Protein AF-A0A7R8UNZ7-F1 (afdb_monomer)

Secondary structure (DSSP, 8-state):
---------------------EEEEEEEE--HHHHHHS-SSSEEETTEEEEEEEEEEEEEEEEE-SSEEEEEEEETTEEEEEEEEPPTT-GGGS----TTSEEEEEEEEEEETTEEEEEEEEEEE-SSHHHHHHHHHHHHHHHHHHHHHHHS-GGG--------------TT--HHHHHHHHHHHTTTTSTT-EEHHHHHHHTTTS-HHHHHHHHHHHHHTTSEEE-SSTTEEEE-

Sequence (236 aa):
MNDTFGDQFNTTASAGQAQPEQKSEGIVPVFVQQVMCAEEGNFQMWGMTFNMVTIVGIVRHMETSSTKITYTLEDHTGQIEAHYWLEEDNPSKSPDVMVNCYARIYGSLRQHSGKKTVMIFRMFSLSGANELTTHLLEVYTARYKAERLSQKRPSDFMPMHQEHTDNSNTAGLTPHQSAVLQAIRNYMDTESGISMTQLHKSLSYIPGNELREIIEFLVTEGIIYTSIDAEHFLST

Foldseek 3Di:
DDDDDDDDPDDPPPPPPPDPQPEDEDEAQAEPVQQLPADPDFGDALSYGYQKYKYKFAFADWDDDPFWIWTWGDDPNGIAIEIETDDPVCNPPDEPDDHRFIKMFMFGWDDDPNHIYTYTPDMHTDPDPVVVVVSVVRNVVRNVVSVVVSPPDPPVDDDDDDDDDDDDDPVPDDPVLVVLLVQQAVQQVPQQTDFLVRSCVVPVVQDSVNSVVSVVVCVVVQQWDHHPDPGHIHGD

Radius of gyration: 25.76 Å; Cα contacts (8 Å, |Δi|>4): 339; chains: 1; bounding box: 82×34×80 Å

Nearest PDB structures (foldseek):
  2pqa-assembly1_A  TM=8.786E-01  e=1.864E-12  Homo sapiens
  8c5y-assembly1_B  TM=5.772E-01  e=4.716E-09  Pyrococcus abyssi
  9f2a-assembly1_A  TM=8.064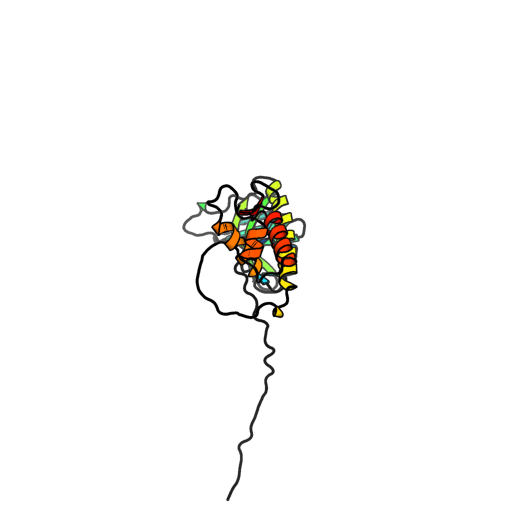E-01  e=3.860E-06  Pyrococcus abyssi GE5
  9f29-assembly1_A  TM=7.540E-01  e=6.374E-06  Pyrococcus abyssi GE5
  5ihe-assembly2_B  TM=8.090E-01  e=2.532E-05  Pyrococcus abyssi GE5

InterPro domains:
  IPR004365 OB-fold nucleic acid binding domain, AA-tRNA synthetase-type [PF01336] (53-122)
  IPR012340 Nucleic acid-binding, OB-fold [G3DSA:2.40.50.140] (25-149)
  IPR012340 Nucleic acid-binding, OB-fold [SSF50249] (28-146)
  IPR014646 Replication factor A protein 2 [PIRSF036949] (3-236)
  IPR014892 Replication protein A, C-terminal [PF08784] (161-230)
  IPR036388 Winged helix-like DNA-binding domain superfamily [G3DSA:1.10.10.10] (167-236)
  IPR036390 Winged helix DNA-binding domain superfamily [SSF46785] (171-236)
  IPR040260 Replication factor A protein-like [PTHR13989] (23-233)

Mean predicted aligned error: 16.65 Å

pLDDT: mean 82.11, std 20.5, range [30.31, 98.62]

Organism: Hermetia illucens (NCBI:txid343691)

Solvent-accessible surface area (backbone atoms only — not comparable to full-atom values): 14067 Å² total; per-residue (Å²): 134,86,84,94,88,83,84,82,86,81,77,84,72,80,73,75,77,71,73,80,73,47,74,42,88,47,72,43,51,47,55,50,42,58,62,75,68,45,71,91,61,60,52,68,52,65,72,33,38,25,68,27,37,33,40,68,25,33,25,74,41,78,48,79,58,94,55,32,36,41,34,33,36,33,44,103,67,34,72,43,44,32,40,33,75,54,56,92,91,46,79,87,70,63,64,84,65,55,73,78,34,49,32,42,36,33,24,30,64,44,73,58,96,88,46,65,34,33,44,43,79,46,61,42,52,61,93,52,71,65,61,57,56,49,48,55,53,45,25,54,49,51,51,54,52,36,48,59,57,57,69,58,63,77,84,80,67,74,89,73,83,89,79,83,86,83,95,68,98,59,89,82,59,52,74,67,48,45,51,52,51,52,61,26,50,77,25,58,93,43,96,52,34,40,38,57,70,56,49,51,64,77,40,66,88,52,57,71,69,59,50,50,54,43,50,54,48,35,41,73,73,57,52,27,44,68,60,83,46,97,54,16,32,30,58,105

Structure (mmCIF, N/CA/C/O backbone):
data_AF-A0A7R8UNZ7-F1
#
_entry.id   AF-A0A7R8UNZ7-F1
#
loop_
_atom_site.group_PDB
_atom_site.id
_atom_site.type_symbol
_atom_site.label_atom_id
_atom_site.label_alt_id
_atom_site.label_comp_id
_atom_site.label_asym_id
_atom_site.label_entity_id
_atom_site.label_seq_id
_atom_site.pdbx_PDB_ins_code
_atom_site.Cartn_x
_atom_site.Cartn_y
_atom_site.Cartn_z
_atom_site.occupancy
_atom_site.B_iso_or_equiv
_atom_site.auth_seq_id
_atom_site.auth_comp_id
_atom_site.auth_asym_id
_atom_site.auth_atom_id
_atom_site.pdbx_PDB_model_num
ATOM 1 N N . MET A 1 1 ? 63.110 11.800 40.021 1.00 36.03 1 MET A N 1
ATOM 2 C CA . MET A 1 1 ? 62.345 10.770 40.754 1.00 36.03 1 MET A CA 1
ATOM 3 C C . MET A 1 1 ? 60.881 11.118 40.499 1.00 36.03 1 MET A C 1
ATOM 5 O O . MET A 1 1 ? 60.435 12.096 41.075 1.00 36.03 1 MET A O 1
ATOM 9 N N . ASN A 1 2 ? 60.244 10.672 39.403 1.00 31.56 2 ASN A N 1
ATOM 10 C CA . ASN A 1 2 ? 59.752 9.302 39.109 1.00 31.56 2 ASN A CA 1
ATOM 11 C C . ASN A 1 2 ? 58.901 8.789 40.290 1.00 31.56 2 ASN A C 1
ATOM 13 O O . ASN A 1 2 ? 59.402 8.821 41.408 1.00 31.56 2 ASN A O 1
ATOM 17 N N . ASP A 1 3 ? 57.616 8.434 40.174 1.00 36.12 3 ASP A N 1
ATOM 18 C CA . ASP A 1 3 ? 56.922 7.600 39.173 1.00 36.12 3 ASP A CA 1
ATOM 19 C C . ASP A 1 3 ? 55.388 7.864 39.227 1.00 36.12 3 ASP A C 1
ATOM 21 O O . ASP A 1 3 ? 54.855 8.144 40.296 1.00 36.12 3 ASP A O 1
ATOM 25 N N . THR A 1 4 ? 54.681 8.024 38.098 1.00 37.59 4 THR A N 1
ATOM 26 C CA . THR A 1 4 ? 53.960 6.981 37.321 1.00 37.59 4 THR A CA 1
ATOM 27 C C . THR A 1 4 ? 52.620 6.554 37.935 1.00 37.59 4 THR A C 1
ATOM 29 O O . THR A 1 4 ? 52.612 5.745 38.846 1.00 37.59 4 THR A O 1
ATOM 32 N N . PHE A 1 5 ? 51.499 7.043 37.380 1.00 33.25 5 PHE A N 1
ATOM 33 C CA . PHE A 1 5 ? 50.225 6.309 37.240 1.00 33.25 5 PHE A CA 1
ATOM 34 C C . PHE A 1 5 ? 49.328 7.038 36.224 1.00 33.25 5 PHE A C 1
ATOM 36 O O . PHE A 1 5 ? 48.610 7.980 36.548 1.00 33.25 5 PHE A O 1
ATOM 43 N N . GLY A 1 6 ? 49.410 6.611 34.967 1.00 34.00 6 GLY A N 1
ATOM 44 C CA . GLY A 1 6 ? 48.477 6.967 33.904 1.00 34.00 6 GLY A CA 1
ATOM 45 C C . GLY A 1 6 ? 48.169 5.693 33.139 1.00 34.00 6 GLY A C 1
ATOM 46 O O . GLY A 1 6 ? 48.909 5.345 32.224 1.00 34.00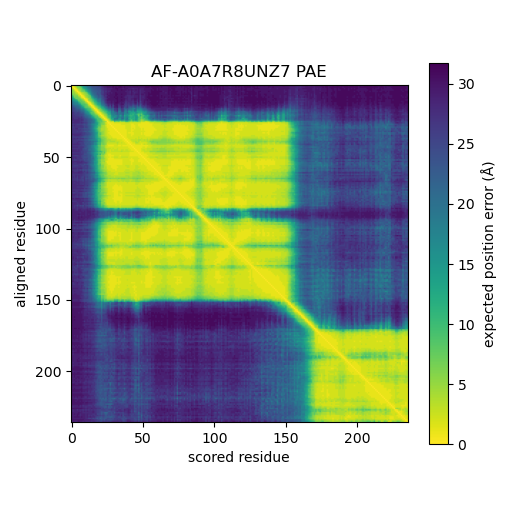 6 GLY A O 1
ATOM 47 N N . ASP A 1 7 ? 47.144 4.968 33.580 1.00 32.84 7 ASP A N 1
ATOM 48 C CA . ASP A 1 7 ? 46.704 3.743 32.920 1.00 32.84 7 ASP A CA 1
ATOM 49 C C . ASP A 1 7 ? 45.662 4.083 31.849 1.00 32.84 7 ASP A C 1
ATOM 51 O O . ASP A 1 7 ? 44.651 4.744 32.105 1.00 32.84 7 ASP A O 1
ATOM 55 N N . GLN A 1 8 ? 45.975 3.683 30.621 1.00 34.59 8 GLN A N 1
ATOM 56 C CA . GLN A 1 8 ? 45.166 3.847 29.422 1.00 34.59 8 GLN A CA 1
ATOM 57 C C . GLN A 1 8 ? 44.078 2.774 29.394 1.00 34.59 8 GLN A C 1
ATOM 59 O O . GLN A 1 8 ? 44.349 1.627 29.049 1.00 34.59 8 GLN A O 1
ATOM 64 N N . PHE A 1 9 ? 42.822 3.152 29.630 1.00 30.31 9 PHE A N 1
ATOM 65 C CA . PHE A 1 9 ? 41.690 2.324 29.211 1.00 30.31 9 PHE A CA 1
ATOM 66 C C . PHE A 1 9 ? 41.278 2.681 27.782 1.00 30.31 9 PHE A C 1
ATOM 68 O O . PHE A 1 9 ? 40.393 3.498 27.533 1.00 30.31 9 PHE A O 1
ATOM 75 N N . ASN A 1 10 ? 41.955 2.040 26.830 1.00 30.66 10 ASN A N 1
ATOM 76 C CA . ASN A 1 10 ? 41.527 1.944 25.442 1.00 30.66 10 ASN A CA 1
ATOM 77 C C . ASN A 1 10 ? 40.427 0.874 25.347 1.00 30.66 10 ASN A C 1
ATOM 79 O O . ASN A 1 10 ? 40.718 -0.319 25.282 1.00 30.66 10 ASN A O 1
ATOM 83 N N . THR A 1 11 ? 39.159 1.286 25.368 1.00 32.97 11 THR A N 1
ATOM 84 C CA . THR A 1 11 ? 38.049 0.413 24.970 1.00 32.97 11 THR A CA 1
ATOM 85 C C . THR A 1 11 ? 37.752 0.662 23.500 1.00 32.97 11 THR A C 1
ATOM 87 O O . THR A 1 11 ? 37.024 1.575 23.119 1.00 32.97 11 THR A O 1
ATOM 90 N N . THR A 1 12 ? 38.334 -0.179 22.650 1.00 34.00 12 THR A N 1
ATOM 91 C CA . THR A 1 12 ? 37.893 -0.379 21.273 1.00 34.00 12 THR A CA 1
ATOM 92 C C . THR A 1 12 ? 36.511 -1.029 21.296 1.00 34.00 12 THR A C 1
ATOM 94 O O . THR A 1 12 ? 36.352 -2.240 21.161 1.00 34.00 12 THR A O 1
ATOM 97 N N . ALA A 1 13 ? 35.477 -0.208 21.481 1.00 35.44 13 ALA A N 1
ATOM 98 C CA . ALA A 1 13 ? 34.132 -0.586 21.098 1.00 35.44 13 ALA A CA 1
ATOM 99 C C . ALA A 1 13 ? 34.119 -0.705 19.571 1.00 35.44 13 ALA A C 1
ATOM 101 O O . ALA A 1 13 ? 34.212 0.283 18.844 1.00 35.44 13 ALA A O 1
ATOM 102 N N . SER A 1 14 ? 34.060 -1.948 19.102 1.00 35.09 14 SER A N 1
ATOM 103 C CA . SER A 1 14 ? 33.693 -2.314 17.741 1.00 35.09 14 SER A CA 1
ATOM 104 C C . SER A 1 14 ? 32.338 -1.678 17.417 1.00 35.09 14 SER A C 1
ATOM 106 O O . SER A 1 14 ? 31.284 -2.267 17.660 1.00 35.09 14 SER A O 1
ATOM 108 N N . ALA A 1 15 ? 32.366 -0.464 16.870 1.00 36.56 15 ALA A N 1
ATOM 109 C CA . ALA A 1 15 ? 31.261 0.077 16.107 1.00 36.56 15 ALA A CA 1
ATOM 110 C C . ALA A 1 15 ? 31.132 -0.804 14.861 1.00 36.56 15 ALA A C 1
ATOM 112 O O . ALA A 1 15 ? 31.817 -0.597 13.860 1.00 36.56 15 ALA A O 1
ATOM 113 N N . GLY A 1 16 ? 30.283 -1.830 14.951 1.00 35.19 16 GLY A N 1
ATOM 114 C CA . GLY A 1 16 ? 29.719 -2.438 13.760 1.00 35.19 16 GLY A CA 1
ATOM 115 C C . GLY A 1 16 ? 29.075 -1.302 12.983 1.00 35.19 16 GLY A C 1
ATOM 116 O O . GLY A 1 16 ? 28.123 -0.693 13.466 1.00 35.19 16 GLY A O 1
ATOM 117 N N . GLN A 1 17 ? 29.667 -0.944 11.844 1.00 37.03 17 GLN A N 1
ATOM 118 C CA . GLN A 1 17 ? 29.077 0.009 10.920 1.00 37.03 17 GLN A CA 1
ATOM 119 C C . GLN A 1 17 ? 27.722 -0.566 10.514 1.00 37.03 17 GLN A C 1
ATOM 121 O O . GLN A 1 17 ? 27.651 -1.472 9.683 1.00 37.03 17 GLN A O 1
ATOM 126 N N . ALA A 1 18 ? 26.653 -0.076 11.143 1.00 47.66 18 ALA A N 1
ATOM 127 C CA . ALA A 1 18 ? 25.316 -0.246 10.616 1.00 47.66 18 ALA A CA 1
ATOM 128 C C . ALA A 1 18 ? 25.363 0.303 9.190 1.00 47.66 18 ALA A C 1
ATOM 130 O O . ALA A 1 18 ? 25.756 1.455 8.979 1.00 47.66 18 ALA A O 1
ATOM 131 N N . GLN A 1 19 ? 25.061 -0.555 8.214 1.00 47.78 19 GLN A N 1
ATOM 132 C CA . GLN A 1 19 ? 24.905 -0.109 6.838 1.00 47.78 19 GLN A CA 1
ATOM 133 C C . GLN A 1 19 ? 23.924 1.069 6.844 1.00 47.78 19 GLN A C 1
ATOM 135 O O . GLN A 1 19 ? 22.913 0.992 7.546 1.00 47.78 19 GLN A O 1
ATOM 140 N N . PRO A 1 20 ? 24.218 2.168 6.130 1.00 47.50 20 PRO A N 1
ATOM 141 C CA . PRO A 1 20 ? 23.289 3.281 6.057 1.00 47.50 20 PRO A CA 1
ATOM 142 C C . PRO A 1 20 ? 21.969 2.754 5.490 1.00 47.50 20 PRO A C 1
ATOM 144 O O . PRO A 1 20 ? 21.920 2.341 4.333 1.00 47.50 20 PRO A O 1
ATOM 147 N N . GLU A 1 21 ? 20.922 2.728 6.322 1.00 52.19 21 GLU A N 1
ATOM 148 C CA . GLU A 1 21 ? 19.572 2.403 5.872 1.00 52.19 21 GLU A CA 1
ATOM 149 C C . GLU A 1 21 ? 19.233 3.343 4.721 1.00 52.19 21 GLU A C 1
ATOM 151 O O . GLU A 1 21 ? 19.209 4.573 4.871 1.00 52.19 21 GLU A O 1
ATOM 156 N N . GLN A 1 22 ? 19.006 2.762 3.547 1.00 55.78 22 GLN A N 1
ATOM 157 C CA . GLN A 1 22 ? 18.651 3.523 2.370 1.00 55.78 22 GLN A CA 1
ATOM 158 C C . GLN A 1 22 ? 17.199 3.974 2.558 1.00 55.78 22 GLN A C 1
ATOM 160 O O . GLN A 1 22 ? 16.250 3.225 2.322 1.00 55.78 22 GLN A O 1
ATOM 165 N N . LYS A 1 23 ? 17.021 5.196 3.074 1.00 47.91 23 LYS A N 1
ATOM 166 C CA . LYS A 1 23 ? 15.703 5.813 3.244 1.00 47.91 23 LYS A CA 1
ATOM 167 C C . LYS A 1 23 ? 15.059 5.973 1.871 1.00 47.91 23 LYS A C 1
ATOM 169 O O . LYS A 1 23 ? 15.389 6.897 1.134 1.00 47.91 23 LYS A O 1
ATOM 174 N N . SER A 1 24 ? 14.133 5.085 1.532 1.00 56.19 24 SER A N 1
ATOM 175 C CA . SER A 1 24 ? 13.227 5.309 0.415 1.00 56.19 24 SER A CA 1
ATOM 176 C C . SER A 1 24 ? 12.085 6.200 0.893 1.00 56.19 24 SER A C 1
ATOM 178 O O . SER A 1 24 ? 11.179 5.764 1.601 1.00 56.19 24 SER A O 1
ATOM 180 N N . GLU A 1 25 ? 12.115 7.474 0.515 1.00 59.81 25 GLU A N 1
ATOM 181 C CA . GLU A 1 25 ? 10.922 8.311 0.613 1.00 59.81 25 GLU A CA 1
ATOM 182 C C . GLU A 1 25 ? 9.874 7.762 -0.362 1.00 59.81 25 GLU A C 1
ATOM 184 O O . GLU A 1 25 ? 10.058 7.804 -1.577 1.00 59.81 25 GLU A O 1
ATOM 189 N N . GLY A 1 26 ? 8.792 7.174 0.153 1.00 83.31 26 GLY A N 1
ATOM 190 C CA . GLY A 1 26 ? 7.763 6.615 -0.715 1.00 83.31 26 GLY A CA 1
ATOM 191 C C . GLY A 1 26 ? 6.629 5.889 -0.005 1.00 83.31 26 GLY A C 1
ATOM 192 O O . GLY A 1 26 ? 6.674 5.610 1.196 1.00 83.31 26 GLY A O 1
ATOM 193 N N . ILE A 1 27 ? 5.603 5.592 -0.802 1.00 94.50 27 ILE A N 1
ATOM 194 C CA . ILE A 1 27 ? 4.467 4.736 -0.463 1.00 94.50 27 ILE A CA 1
ATOM 195 C C . ILE A 1 27 ? 4.695 3.399 -1.164 1.00 94.50 27 ILE A C 1
ATOM 197 O O . ILE A 1 27 ? 4.934 3.383 -2.371 1.00 94.50 27 ILE A O 1
ATOM 201 N N . VAL A 1 28 ? 4.581 2.288 -0.440 1.00 96.88 28 VAL A N 1
ATOM 202 C CA . VAL A 1 28 ? 4.705 0.947 -1.026 1.00 96.88 28 VAL A CA 1
ATOM 203 C C . VAL A 1 28 ? 3.373 0.189 -0.988 1.00 96.88 28 VAL A C 1
ATOM 205 O O . VAL A 1 28 ? 2.721 0.154 0.058 1.00 96.88 28 VAL A O 1
ATOM 208 N N . PRO A 1 29 ? 2.926 -0.410 -2.107 1.00 98.31 29 PRO A N 1
ATOM 209 C CA . PRO A 1 29 ? 1.774 -1.303 -2.103 1.00 98.31 29 PRO A CA 1
ATOM 210 C C . PRO A 1 29 ? 2.131 -2.613 -1.403 1.00 98.31 29 PRO A C 1
ATOM 212 O O . PRO A 1 29 ? 3.124 -3.256 -1.744 1.00 98.31 29 PRO A O 1
ATOM 215 N N . VAL A 1 30 ? 1.313 -3.017 -0.431 1.00 98.44 30 VAL A N 1
ATOM 216 C CA . VAL A 1 30 ? 1.519 -4.251 0.342 1.00 98.44 30 VAL A CA 1
ATOM 217 C C . VAL A 1 30 ? 0.210 -5.005 0.570 1.00 98.44 30 VAL A C 1
ATOM 219 O O . VAL A 1 30 ? -0.885 -4.438 0.495 1.00 98.44 30 VAL A O 1
ATOM 222 N N . PHE A 1 31 ? 0.340 -6.294 0.871 1.00 98.62 31 PHE A N 1
ATOM 223 C CA . PHE A 1 31 ? -0.714 -7.110 1.462 1.00 98.62 31 PHE A CA 1
ATOM 224 C C . PHE A 1 31 ? -0.722 -6.997 2.982 1.00 98.62 31 PHE A C 1
ATOM 226 O O . PHE A 1 31 ? 0.307 -6.731 3.616 1.00 98.62 31 PHE A O 1
ATOM 233 N N . VAL A 1 32 ? -1.881 -7.266 3.577 1.00 98.50 32 VAL A N 1
ATOM 234 C CA . VAL A 1 32 ? -2.070 -7.218 5.028 1.00 98.50 32 VAL A CA 1
ATOM 235 C C . VAL A 1 32 ? -1.079 -8.133 5.741 1.00 98.50 32 VAL A C 1
ATOM 237 O O . VAL A 1 32 ? -0.414 -7.701 6.683 1.00 98.50 32 VAL A O 1
ATOM 240 N N . GLN A 1 33 ? -0.894 -9.364 5.265 1.00 97.88 33 GLN A N 1
ATOM 241 C CA . GLN A 1 33 ? 0.020 -10.307 5.906 1.00 97.88 33 GLN A CA 1
ATOM 242 C C . GLN A 1 33 ? 1.474 -9.812 5.917 1.00 97.88 33 GLN A C 1
ATOM 244 O O . GLN A 1 33 ? 2.197 -10.071 6.876 1.00 97.88 33 GLN A O 1
ATOM 249 N N . GLN A 1 34 ? 1.908 -9.062 4.897 1.00 97.31 34 GLN A N 1
ATOM 250 C CA . GLN A 1 34 ? 3.261 -8.495 4.869 1.00 97.31 34 GLN A CA 1
ATOM 251 C C . GLN A 1 34 ? 3.450 -7.478 5.997 1.00 97.31 34 GLN A C 1
ATOM 253 O O . GLN A 1 34 ? 4.467 -7.501 6.683 1.00 97.31 34 GLN A O 1
ATOM 258 N N . VAL A 1 35 ? 2.444 -6.638 6.249 1.00 97.00 35 VAL A N 1
ATOM 259 C CA . VAL A 1 35 ? 2.439 -5.718 7.395 1.00 97.00 35 VAL A CA 1
ATOM 260 C C . VAL A 1 35 ? 2.442 -6.493 8.712 1.00 97.00 35 VAL A C 1
ATOM 262 O O . VAL A 1 35 ? 3.231 -6.204 9.615 1.00 97.00 35 VAL A O 1
ATOM 265 N N . MET A 1 36 ? 1.606 -7.526 8.817 1.00 96.12 36 MET A N 1
ATOM 266 C CA . MET A 1 36 ? 1.511 -8.349 10.024 1.00 96.12 36 MET A CA 1
ATOM 267 C C . MET A 1 36 ? 2.811 -9.095 10.345 1.00 96.12 36 MET A C 1
ATOM 269 O O . MET A 1 36 ? 3.093 -9.315 11.522 1.00 96.12 36 MET A O 1
ATOM 273 N N . CYS A 1 37 ? 3.648 -9.389 9.348 1.00 94.62 37 CYS A N 1
ATOM 274 C CA . CYS A 1 37 ? 4.972 -9.994 9.523 1.00 94.62 37 CYS A CA 1
ATOM 275 C C . CYS A 1 37 ? 6.132 -8.988 9.650 1.00 94.62 37 CYS A C 1
ATOM 277 O O . CYS A 1 37 ? 7.232 -9.411 9.986 1.00 94.62 37 CYS A O 1
ATOM 279 N N . ALA A 1 38 ? 5.919 -7.693 9.393 1.00 93.38 38 ALA A N 1
ATOM 280 C CA . ALA A 1 38 ? 6.986 -6.684 9.433 1.00 93.38 38 ALA A CA 1
ATOM 281 C C . ALA A 1 38 ? 7.608 -6.510 10.835 1.00 93.38 38 ALA A C 1
ATOM 283 O O . ALA A 1 38 ? 6.997 -6.850 11.845 1.00 93.38 38 ALA A O 1
ATOM 284 N N . GLU A 1 39 ? 8.806 -5.954 10.935 1.00 90.75 39 GLU A N 1
ATOM 285 C CA . GLU A 1 39 ? 9.376 -5.599 12.241 1.00 90.75 39 GLU A CA 1
ATOM 286 C C . GLU A 1 39 ? 8.729 -4.325 12.818 1.00 90.75 39 GLU A C 1
ATOM 288 O O . GLU A 1 39 ? 7.875 -3.694 12.186 1.00 90.75 39 GLU A O 1
ATOM 293 N N . GLU A 1 40 ? 9.086 -3.970 14.055 1.00 89.38 40 GLU A N 1
ATOM 294 C CA . GLU A 1 40 ? 8.622 -2.725 14.668 1.00 89.38 40 GLU A CA 1
ATOM 295 C C . GLU A 1 40 ? 9.159 -1.498 13.922 1.00 89.38 40 GLU A C 1
ATOM 297 O O . GLU A 1 40 ? 10.344 -1.405 13.615 1.00 89.38 40 GLU A O 1
ATOM 302 N N . GLY A 1 41 ? 8.282 -0.517 13.688 1.00 88.56 41 GLY A N 1
ATOM 303 C CA . GLY A 1 41 ? 8.636 0.753 13.058 1.00 88.56 41 GLY A CA 1
ATOM 304 C C . GLY A 1 41 ? 8.079 0.899 11.644 1.00 88.56 41 GLY A C 1
ATOM 305 O O . GLY A 1 41 ? 6.927 0.552 11.371 1.00 88.56 41 GLY A O 1
ATOM 306 N N . ASN A 1 42 ? 8.881 1.500 10.767 1.00 90.94 42 ASN A N 1
ATOM 307 C CA . ASN A 1 42 ? 8.526 1.695 9.365 1.00 90.94 42 ASN A CA 1
ATOM 308 C C . ASN A 1 42 ? 8.562 0.364 8.607 1.00 90.94 42 ASN A C 1
ATOM 310 O O . ASN A 1 42 ? 9.319 -0.539 8.956 1.00 90.94 42 ASN A O 1
ATOM 314 N N . PHE A 1 43 ? 7.771 0.251 7.539 1.00 94.81 43 PHE A N 1
ATOM 315 C CA . PHE A 1 43 ? 7.774 -0.966 6.737 1.00 94.81 43 PHE A CA 1
ATOM 316 C C . PHE A 1 43 ? 9.111 -1.100 6.007 1.00 94.81 43 PHE A C 1
ATOM 318 O O . PHE A 1 43 ? 9.517 -0.180 5.299 1.00 94.81 43 PHE A O 1
ATOM 325 N N . GLN A 1 44 ? 9.777 -2.242 6.158 1.00 93.38 44 GLN A N 1
ATOM 326 C CA . GLN A 1 44 ? 11.034 -2.527 5.477 1.00 93.38 44 GLN A CA 1
ATOM 327 C C . GLN A 1 44 ? 10.883 -3.694 4.514 1.00 93.38 44 GLN A C 1
ATOM 329 O O . GLN A 1 44 ? 10.194 -4.676 4.791 1.00 93.38 44 GLN A O 1
ATOM 334 N N . MET A 1 45 ? 11.543 -3.583 3.366 1.00 92.44 45 MET A N 1
ATOM 335 C CA . MET A 1 45 ? 11.477 -4.585 2.315 1.00 92.44 45 MET A CA 1
ATOM 336 C C . MET A 1 45 ? 12.754 -4.526 1.463 1.00 92.44 45 MET A C 1
ATOM 338 O O . MET A 1 45 ? 13.050 -3.499 0.862 1.00 92.44 45 MET A O 1
ATOM 342 N N . TRP A 1 46 ? 13.528 -5.622 1.435 1.00 90.31 46 TRP A N 1
ATOM 343 C CA . TRP A 1 46 ? 14.832 -5.720 0.745 1.00 90.31 46 TRP A CA 1
ATOM 344 C C . TRP A 1 46 ? 15.816 -4.571 1.074 1.00 90.31 46 TRP A C 1
ATOM 346 O O . TRP A 1 46 ? 16.474 -4.029 0.192 1.00 90.31 46 TRP A O 1
ATOM 356 N N . GLY A 1 47 ? 15.915 -4.187 2.354 1.00 87.31 47 GLY A N 1
ATOM 357 C CA . GLY A 1 47 ? 16.815 -3.118 2.824 1.00 87.31 47 GLY A CA 1
ATOM 358 C C . GLY A 1 47 ? 16.331 -1.690 2.539 1.00 87.31 47 GLY A C 1
ATOM 359 O O . GLY A 1 47 ? 17.021 -0.731 2.875 1.00 87.31 47 GLY A O 1
ATOM 360 N N . MET A 1 48 ? 15.146 -1.543 1.940 1.00 89.25 48 MET A N 1
ATOM 361 C CA . MET A 1 48 ? 14.488 -0.261 1.705 1.00 89.25 48 MET A CA 1
ATOM 362 C C . MET A 1 48 ? 13.452 0.001 2.799 1.00 89.25 48 MET A C 1
ATOM 364 O O . MET A 1 48 ? 12.642 -0.877 3.110 1.00 89.25 48 MET A O 1
ATOM 368 N N . THR A 1 49 ? 13.451 1.215 3.348 1.00 91.56 49 THR A N 1
ATOM 369 C CA . THR A 1 49 ? 12.529 1.632 4.415 1.00 91.56 49 THR A CA 1
ATOM 370 C C . THR A 1 49 ? 11.460 2.571 3.871 1.00 91.56 49 THR A C 1
ATOM 372 O O . THR A 1 49 ? 11.792 3.627 3.340 1.00 91.56 49 THR A O 1
ATOM 375 N N . PHE A 1 50 ? 10.184 2.232 4.056 1.00 93.06 50 PHE A N 1
ATOM 376 C CA . PHE A 1 50 ? 9.029 2.984 3.563 1.00 93.06 50 PHE A CA 1
ATOM 377 C C . PHE A 1 50 ? 8.230 3.606 4.712 1.00 93.06 50 PHE A C 1
ATOM 379 O O . PHE A 1 50 ? 7.817 2.929 5.656 1.00 93.06 50 PHE A O 1
ATOM 386 N N . ASN A 1 51 ? 7.963 4.909 4.606 1.00 91.75 51 ASN A N 1
ATOM 387 C CA . ASN A 1 51 ? 7.211 5.660 5.621 1.00 91.75 51 ASN A CA 1
ATOM 388 C C . ASN A 1 51 ? 5.698 5.405 5.554 1.00 91.75 51 ASN A C 1
ATOM 390 O O . ASN A 1 51 ? 4.984 5.584 6.544 1.00 91.75 51 ASN A O 1
ATOM 394 N N . MET A 1 52 ? 5.201 5.032 4.376 1.00 95.31 52 MET A N 1
ATOM 395 C CA . MET A 1 52 ? 3.787 4.797 4.126 1.00 95.31 52 MET A CA 1
ATOM 396 C C . MET A 1 52 ? 3.585 3.525 3.314 1.00 95.31 52 MET A C 1
ATOM 398 O O . MET A 1 52 ? 4.410 3.140 2.487 1.00 95.31 52 MET A O 1
ATOM 402 N N . VAL A 1 53 ? 2.431 2.911 3.523 1.00 97.69 53 VAL A N 1
ATOM 403 C CA . VAL A 1 53 ? 1.947 1.772 2.756 1.00 97.69 53 VAL A CA 1
ATOM 404 C C . VAL A 1 53 ? 0.615 2.119 2.104 1.00 97.69 53 VAL A C 1
ATOM 406 O O . VAL A 1 53 ? -0.138 2.953 2.618 1.00 97.69 53 VAL A O 1
ATOM 409 N N . THR A 1 54 ? 0.316 1.467 0.984 1.00 98.56 54 THR A N 1
ATOM 410 C CA . THR A 1 54 ? -1.043 1.398 0.440 1.00 98.56 54 THR A CA 1
ATOM 411 C C . THR A 1 54 ? -1.547 -0.036 0.498 1.00 98.56 54 THR A C 1
ATOM 413 O O . THR A 1 54 ? -0.808 -0.971 0.185 1.00 98.56 54 THR A O 1
ATOM 416 N N . ILE A 1 55 ? -2.793 -0.213 0.934 1.00 98.62 55 ILE A N 1
ATOM 417 C CA . ILE A 1 55 ? -3.456 -1.515 1.075 1.00 98.62 55 ILE A CA 1
ATOM 418 C C . ILE A 1 55 ? -4.839 -1.405 0.444 1.00 98.62 55 ILE A C 1
ATOM 420 O O . ILE A 1 55 ? -5.554 -0.433 0.689 1.00 98.62 55 ILE A O 1
ATOM 424 N N . VAL A 1 56 ? -5.228 -2.412 -0.336 1.00 98.62 56 VAL A N 1
ATOM 425 C CA . VAL A 1 56 ? -6.608 -2.596 -0.793 1.00 98.62 56 VAL A CA 1
ATOM 426 C C . VAL A 1 56 ? -7.206 -3.807 -0.091 1.00 98.62 56 VAL A C 1
ATOM 428 O O . VAL A 1 56 ? -6.652 -4.902 -0.164 1.00 98.62 56 VAL A O 1
ATOM 431 N N . GLY A 1 57 ? -8.348 -3.614 0.562 1.00 98.19 57 GLY A N 1
ATOM 432 C CA . GLY A 1 57 ? -9.061 -4.669 1.281 1.00 98.19 57 GLY A CA 1
ATOM 433 C C . GLY A 1 57 ? -10.542 -4.351 1.456 1.00 98.19 57 GLY A C 1
ATOM 434 O O . GLY A 1 57 ? -10.982 -3.227 1.216 1.00 98.19 57 GLY A O 1
ATOM 435 N N . ILE A 1 58 ? -11.318 -5.350 1.861 1.00 98.25 58 ILE A N 1
ATOM 436 C CA . ILE A 1 58 ? -12.726 -5.204 2.228 1.00 98.25 58 ILE A CA 1
ATOM 437 C C . ILE A 1 58 ? -12.799 -4.668 3.656 1.00 98.25 58 ILE A C 1
ATOM 439 O O . ILE A 1 58 ? -12.167 -5.209 4.565 1.00 98.25 58 ILE A O 1
ATOM 443 N N . VAL A 1 59 ? -13.610 -3.637 3.877 1.00 98.31 59 VAL A N 1
ATOM 444 C CA . VAL A 1 59 ? -13.938 -3.174 5.229 1.00 98.31 59 VAL A CA 1
ATOM 445 C C . VAL A 1 59 ? -14.913 -4.161 5.867 1.00 98.31 59 VAL A C 1
ATOM 447 O O . VAL A 1 59 ? -16.061 -4.251 5.449 1.00 98.31 59 VAL A O 1
ATOM 450 N N . ARG A 1 60 ? -14.488 -4.913 6.881 1.00 98.38 60 ARG A N 1
ATOM 451 C CA . ARG A 1 60 ? -15.334 -5.899 7.582 1.00 98.38 60 ARG A CA 1
ATOM 452 C C . ARG A 1 60 ?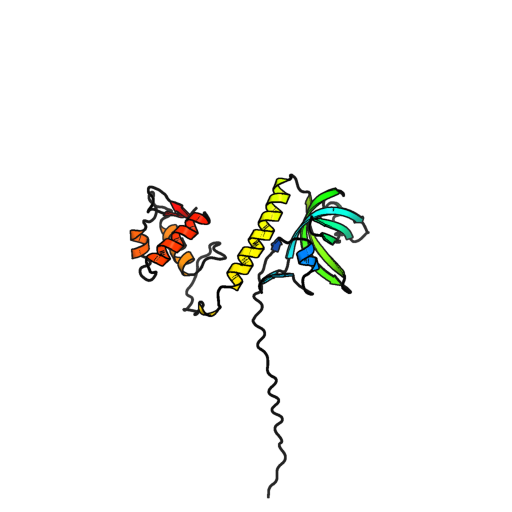 -16.062 -5.332 8.789 1.00 98.38 60 ARG A C 1
ATOM 454 O O . ARG A 1 60 ? -17.154 -5.786 9.110 1.00 98.38 60 ARG A O 1
ATOM 461 N N . HIS A 1 61 ? -15.467 -4.342 9.439 1.00 98.06 61 HIS A N 1
ATOM 462 C CA . HIS A 1 61 ? -16.035 -3.677 10.603 1.00 98.06 61 HIS A CA 1
ATOM 463 C C . HIS A 1 61 ? -15.639 -2.201 10.607 1.00 98.06 61 HIS A C 1
ATOM 465 O O . HIS A 1 61 ? -14.575 -1.838 10.098 1.00 98.06 61 HIS A O 1
ATOM 471 N N . MET A 1 62 ? -16.505 -1.367 11.177 1.00 96.31 62 MET A N 1
ATOM 472 C CA . MET A 1 62 ? -16.304 0.067 11.337 1.00 96.31 62 MET A CA 1
ATOM 473 C C . MET A 1 62 ? -16.899 0.500 12.675 1.00 96.31 62 MET A C 1
ATOM 475 O O . MET A 1 62 ? -18.064 0.225 12.954 1.00 96.31 62 MET A O 1
ATOM 479 N N . GLU A 1 63 ? -16.105 1.199 13.476 1.00 96.19 63 GLU A N 1
ATOM 480 C CA . GLU A 1 63 ? -16.520 1.781 14.747 1.00 96.19 63 GLU A CA 1
ATOM 481 C C . GLU A 1 63 ? -16.129 3.256 14.790 1.00 96.19 63 GLU A C 1
ATOM 483 O O . GLU A 1 63 ? -14.952 3.603 14.681 1.00 96.19 63 GLU A O 1
ATOM 488 N N . THR A 1 64 ? -17.117 4.132 14.955 1.00 93.25 64 THR A N 1
ATOM 489 C CA . THR A 1 64 ? -16.906 5.581 15.020 1.00 93.25 64 THR A CA 1
ATOM 490 C C . THR A 1 64 ? -16.963 6.052 16.467 1.00 93.25 64 THR A C 1
ATOM 492 O O . THR A 1 64 ? -17.945 5.831 17.170 1.00 93.25 64 THR A O 1
ATOM 495 N N . SER A 1 65 ? -15.906 6.729 16.900 1.00 92.62 65 SER A N 1
ATOM 496 C CA . SER A 1 65 ? -15.821 7.479 18.156 1.00 92.62 65 SER A CA 1
ATOM 497 C C . SER A 1 65 ? -15.858 8.987 17.879 1.00 92.62 65 SER A C 1
ATOM 499 O O . SER A 1 65 ? -15.919 9.411 16.728 1.00 92.62 65 SER A O 1
ATOM 501 N N . SER A 1 66 ? -15.777 9.819 18.922 1.00 89.00 66 SER A N 1
ATOM 502 C CA . SER A 1 66 ? -15.725 11.282 18.761 1.00 89.00 66 SER A CA 1
ATOM 503 C C . SER A 1 66 ? -14.479 11.768 18.016 1.00 89.00 66 SER A C 1
ATOM 505 O O . SER A 1 66 ? -14.561 12.722 17.254 1.00 89.00 66 SER A O 1
ATOM 507 N N . THR A 1 67 ? -13.334 11.113 18.222 1.00 90.94 67 THR A N 1
ATOM 508 C CA . THR A 1 67 ? -12.039 11.561 17.687 1.00 90.94 67 THR A CA 1
ATOM 509 C C . THR A 1 67 ? -11.527 10.718 16.526 1.00 90.94 67 THR A C 1
ATOM 511 O O . THR A 1 67 ? -10.639 11.159 15.806 1.00 90.94 67 THR A O 1
ATOM 514 N N . LYS A 1 68 ? -12.049 9.507 16.306 1.00 93.44 68 LYS A N 1
ATOM 515 C CA . LYS A 1 68 ? -11.549 8.607 15.259 1.00 93.44 68 LYS A CA 1
ATOM 516 C C . LYS A 1 68 ? -12.597 7.630 14.753 1.00 93.44 68 LYS A C 1
ATOM 518 O O . LYS A 1 68 ? -13.540 7.299 15.467 1.00 93.44 68 LYS A O 1
ATOM 523 N N . ILE A 1 69 ? -12.346 7.094 13.566 1.00 95.31 69 ILE A N 1
ATOM 524 C CA . ILE A 1 69 ? -12.999 5.901 13.035 1.00 95.31 69 ILE A CA 1
ATOM 525 C C . ILE A 1 69 ? -11.982 4.758 13.038 1.00 95.31 69 ILE A C 1
ATOM 527 O O . ILE A 1 69 ? -10.866 4.899 12.530 1.00 95.31 69 ILE A O 1
ATOM 531 N N . THR A 1 70 ? -12.360 3.622 13.611 1.00 97.19 70 THR A N 1
ATOM 532 C CA . THR A 1 70 ? -11.583 2.386 13.595 1.00 97.19 70 THR A CA 1
ATOM 533 C C . THR A 1 70 ? -12.202 1.420 12.593 1.00 97.19 70 THR A C 1
ATOM 535 O O . THR A 1 70 ? -13.353 1.014 12.723 1.00 97.19 70 THR A O 1
ATOM 538 N N . TYR A 1 71 ? -11.415 1.042 11.593 1.00 98.25 71 TYR A N 1
ATOM 539 C CA . TYR A 1 71 ? -11.778 0.079 10.566 1.00 98.25 71 TYR A CA 1
ATOM 540 C C . TYR A 1 71 ? -11.075 -1.250 10.809 1.00 98.25 71 TYR A C 1
ATOM 542 O O . TYR A 1 71 ? -9.914 -1.287 11.219 1.00 98.25 71 TYR A O 1
ATOM 550 N N . THR A 1 72 ? -11.741 -2.338 10.452 1.00 98.44 72 THR A N 1
ATOM 551 C CA . THR A 1 72 ? -11.109 -3.643 10.259 1.00 98.44 72 THR A CA 1
ATOM 552 C C . THR A 1 72 ? -11.065 -3.922 8.764 1.00 98.44 72 THR A C 1
ATOM 554 O O . THR A 1 72 ? -12.110 -4.150 8.152 1.00 98.44 72 THR A O 1
ATOM 557 N N . LEU A 1 73 ? -9.873 -3.867 8.170 1.00 98.38 73 LEU A N 1
ATOM 558 C CA . LEU A 1 73 ? -9.647 -4.192 6.762 1.00 98.38 73 LEU A CA 1
ATOM 559 C C . LEU A 1 73 ? -9.184 -5.636 6.620 1.00 98.38 73 LEU A C 1
ATOM 561 O O . LEU A 1 73 ? -8.339 -6.103 7.379 1.00 98.38 73 LEU A O 1
ATOM 565 N N . GLU A 1 74 ? -9.702 -6.314 5.606 1.00 98.62 74 GLU A N 1
ATOM 566 C CA . GLU A 1 74 ? -9.353 -7.688 5.270 1.00 98.62 74 GLU A CA 1
ATOM 567 C C . GLU A 1 74 ? -9.013 -7.798 3.785 1.00 98.62 74 GLU A C 1
ATOM 569 O O . GLU A 1 74 ? -9.784 -7.369 2.926 1.00 98.62 74 GLU A O 1
ATOM 574 N N . ASP A 1 75 ? -7.870 -8.397 3.475 1.00 98.06 75 ASP A N 1
ATOM 575 C CA . ASP A 1 75 ? -7.581 -8.899 2.137 1.00 98.06 75 ASP A CA 1
ATOM 576 C C . ASP A 1 75 ? -7.506 -10.435 2.164 1.00 98.06 75 ASP A C 1
ATOM 578 O O . ASP A 1 75 ? -7.756 -11.086 3.175 1.00 98.06 75 ASP A O 1
ATOM 582 N N . HIS A 1 76 ? -7.168 -11.040 1.031 1.00 97.19 76 HIS A N 1
ATOM 583 C CA . HIS A 1 76 ? -7.036 -12.493 0.906 1.00 97.19 76 HIS A CA 1
ATOM 584 C C . HIS A 1 76 ? -5.860 -13.097 1.703 1.00 97.19 76 HIS A C 1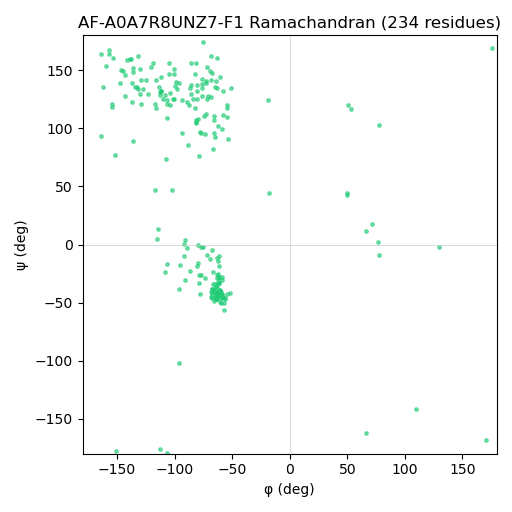
ATOM 586 O O . HIS A 1 76 ? -5.697 -14.315 1.709 1.00 97.19 76 HIS A O 1
ATOM 592 N N . THR A 1 77 ? -5.028 -12.271 2.341 1.00 98.38 77 THR A N 1
ATOM 593 C CA . THR A 1 77 ? -3.841 -12.685 3.099 1.00 98.38 77 THR A CA 1
ATOM 594 C C . THR A 1 77 ? -4.016 -12.532 4.606 1.00 98.38 77 THR A C 1
ATOM 596 O O . THR A 1 77 ? -3.342 -13.229 5.358 1.00 98.38 77 THR A O 1
ATOM 599 N N . GLY A 1 78 ? -4.916 -11.659 5.065 1.00 97.75 78 GLY A N 1
ATOM 600 C CA . GLY A 1 78 ? -5.170 -11.468 6.487 1.00 97.75 78 GLY A CA 1
ATOM 601 C C . GLY A 1 78 ? -6.059 -10.269 6.796 1.00 97.75 78 GLY A C 1
ATOM 602 O O . GLY A 1 78 ? -6.662 -9.657 5.915 1.00 97.75 78 GLY A O 1
ATOM 603 N N . GLN A 1 79 ? -6.115 -9.925 8.082 1.00 98.25 79 GLN A N 1
ATOM 604 C CA . GLN A 1 79 ? -6.942 -8.844 8.607 1.00 98.25 79 GLN A CA 1
ATOM 605 C C . GLN A 1 79 ? -6.115 -7.897 9.487 1.00 98.25 79 GLN A C 1
ATOM 607 O O . GLN A 1 79 ? -5.240 -8.339 10.232 1.00 98.25 79 GLN A O 1
ATOM 612 N N . ILE A 1 80 ? -6.387 -6.594 9.398 1.00 98.31 80 ILE A N 1
ATOM 613 C CA . ILE A 1 80 ? -5.688 -5.549 10.150 1.00 98.31 80 ILE A CA 1
ATOM 614 C C . ILE A 1 80 ? -6.635 -4.432 10.580 1.00 98.31 80 ILE A C 1
ATOM 616 O O . ILE A 1 80 ? -7.574 -4.064 9.874 1.00 98.31 80 ILE A O 1
ATOM 620 N N . GLU A 1 81 ? -6.368 -3.873 11.756 1.00 98.25 81 GLU A N 1
ATOM 621 C CA . GLU A 1 81 ? -7.076 -2.701 12.255 1.00 98.25 81 GLU A CA 1
ATOM 622 C C . GLU A 1 81 ? -6.409 -1.416 11.749 1.00 98.25 81 GLU A C 1
ATOM 624 O O . GLU A 1 81 ? -5.186 -1.267 11.802 1.00 98.25 81 GLU A O 1
ATOM 629 N N . ALA A 1 82 ? -7.210 -0.469 11.271 1.00 98.12 82 ALA A N 1
ATOM 630 C CA . ALA A 1 82 ? -6.741 0.793 10.724 1.00 98.12 82 ALA A CA 1
ATOM 631 C C . ALA A 1 82 ? -7.530 1.967 11.319 1.00 98.12 82 ALA A C 1
ATOM 633 O O . ALA A 1 82 ? -8.750 1.898 11.458 1.00 98.12 82 ALA A O 1
ATOM 634 N N . HIS A 1 83 ? -6.845 3.028 11.744 1.00 97.19 83 HIS A N 1
ATOM 635 C CA . HIS A 1 83 ? -7.448 4.163 12.455 1.00 97.19 83 HIS A CA 1
ATOM 636 C C . HIS A 1 83 ? -7.403 5.409 11.576 1.00 97.19 83 HIS A C 1
ATOM 638 O O . HIS A 1 83 ? -6.351 5.740 11.039 1.00 97.19 83 HIS A O 1
ATOM 644 N N . TYR A 1 84 ? -8.523 6.115 11.465 1.00 95.88 84 TYR A N 1
ATOM 645 C CA . TYR A 1 84 ? -8.646 7.408 10.793 1.00 95.88 84 TYR A CA 1
ATOM 646 C C . TYR A 1 84 ? -9.037 8.466 11.828 1.00 95.88 84 TYR A C 1
ATOM 648 O O . TYR A 1 84 ? -10.100 8.345 12.434 1.00 95.88 84 TYR A O 1
ATOM 656 N N . TRP A 1 85 ? -8.200 9.480 12.065 1.00 93.44 85 TRP A N 1
ATOM 657 C CA . TRP A 1 85 ? -8.543 10.568 12.992 1.00 93.44 85 TRP A CA 1
ATOM 658 C C . TRP A 1 85 ? -9.540 11.525 12.336 1.00 93.44 85 TRP A C 1
ATOM 660 O O . TRP A 1 85 ? -9.378 11.906 11.178 1.00 93.44 85 TRP A O 1
ATOM 670 N N . LEU A 1 86 ? -10.573 11.900 13.083 1.00 88.75 86 LEU A N 1
ATOM 671 C CA . LEU A 1 86 ? -11.550 12.902 12.683 1.00 88.75 86 LEU A CA 1
ATOM 672 C C . LEU A 1 86 ? -11.018 14.287 13.060 1.00 88.75 86 LEU A C 1
ATOM 674 O O . LEU A 1 86 ? -10.588 14.505 14.190 1.00 88.75 86 LEU A O 1
ATOM 678 N N . GLU A 1 87 ? -11.038 15.216 12.107 1.00 81.50 87 GLU A N 1
ATOM 679 C CA . GLU A 1 87 ? -10.740 16.625 12.370 1.00 81.50 87 GLU A CA 1
ATOM 680 C C . GLU A 1 87 ? -11.995 17.300 12.950 1.00 81.50 87 GLU A C 1
ATOM 682 O O . GLU A 1 87 ? -13.061 17.247 12.332 1.00 81.50 87 GLU A O 1
ATOM 687 N N . GLU A 1 88 ? -11.874 17.943 14.118 1.00 69.00 88 GLU A N 1
ATOM 688 C CA . GLU A 1 88 ? -13.003 18.569 14.835 1.00 69.00 88 GLU A CA 1
ATOM 689 C C . GLU A 1 88 ? -13.688 19.688 14.024 1.00 69.00 88 GLU A C 1
ATOM 691 O O . GLU A 1 88 ? -14.897 19.885 14.138 1.00 69.00 88 GLU A O 1
ATOM 696 N N . ASP A 1 89 ? -12.948 20.359 13.135 1.00 64.94 89 ASP A N 1
ATOM 697 C CA . ASP A 1 89 ? -13.433 21.517 12.373 1.00 64.94 89 ASP A CA 1
ATOM 698 C C . ASP A 1 89 ? -14.109 21.164 11.032 1.00 64.94 89 ASP A C 1
ATOM 700 O O . ASP A 1 89 ? -14.573 22.058 10.319 1.00 64.94 89 ASP A O 1
ATOM 704 N N . ASN A 1 90 ? -14.153 19.885 10.627 1.00 58.91 90 ASN A N 1
ATOM 705 C CA . ASN A 1 90 ? -14.741 19.508 9.335 1.00 58.91 90 ASN A CA 1
ATOM 706 C C . ASN A 1 90 ? -15.324 18.078 9.312 1.00 58.91 90 ASN A C 1
ATOM 708 O O . ASN A 1 90 ? -14.741 17.175 8.702 1.00 58.91 90 ASN A O 1
ATOM 712 N N . PRO A 1 91 ? -16.512 17.863 9.909 1.00 54.88 91 PRO A N 1
ATOM 713 C CA . PRO A 1 91 ? -17.159 16.548 9.972 1.00 54.88 91 PRO A CA 1
ATOM 714 C C . PRO A 1 91 ? -17.491 15.949 8.591 1.00 54.88 91 PRO A C 1
ATOM 716 O O . PRO A 1 91 ? -17.653 14.740 8.469 1.00 54.88 91 PRO A O 1
ATOM 719 N N . SER A 1 92 ? -17.527 16.763 7.530 1.00 57.25 92 SER A N 1
ATOM 720 C CA . SER A 1 92 ? -17.718 16.340 6.132 1.00 57.25 92 SER A CA 1
ATOM 721 C C . SER A 1 92 ? -16.490 15.686 5.473 1.00 57.25 92 SER A C 1
ATOM 723 O O . SER A 1 92 ? -16.576 15.272 4.320 1.00 57.25 92 SER A O 1
ATOM 725 N N . LYS A 1 93 ? -15.345 15.583 6.165 1.00 65.19 93 LYS A N 1
ATOM 726 C CA . LYS A 1 93 ? -14.126 14.922 5.655 1.00 65.19 93 LYS A CA 1
ATOM 727 C C . LYS A 1 93 ? -14.013 13.431 5.999 1.00 65.19 93 LYS A C 1
ATOM 729 O O . LYS A 1 93 ? -12.977 12.828 5.703 1.00 65.19 93 LYS A O 1
ATOM 734 N N . SER A 1 94 ? -15.008 12.819 6.643 1.00 74.94 94 SER A N 1
ATOM 735 C CA . SER A 1 94 ? -14.976 11.367 6.844 1.00 74.94 94 SER A CA 1
ATOM 736 C C . SER A 1 94 ? -15.022 10.650 5.485 1.00 74.94 94 SER A C 1
ATOM 738 O O . SER A 1 94 ? -15.837 11.037 4.647 1.00 74.94 94 SER A O 1
ATOM 740 N N . PRO A 1 95 ? -14.186 9.624 5.240 1.00 82.00 95 PRO A N 1
ATOM 741 C CA . PRO A 1 95 ? -14.233 8.867 3.996 1.00 82.00 95 PRO A CA 1
ATOM 742 C C . PRO A 1 95 ? -15.619 8.253 3.786 1.00 82.00 95 PRO A C 1
ATOM 744 O O . PRO A 1 95 ? -16.154 7.615 4.691 1.00 82.00 95 PRO A O 1
ATOM 747 N N . ASP A 1 96 ? -16.175 8.413 2.585 1.00 88.19 96 ASP A N 1
ATOM 748 C CA . ASP A 1 96 ? -17.408 7.734 2.181 1.00 88.19 96 ASP A CA 1
ATOM 749 C C . ASP A 1 96 ? -17.086 6.283 1.795 1.00 88.19 96 ASP A C 1
ATOM 751 O O . ASP A 1 96 ? -16.918 5.929 0.626 1.00 88.19 96 ASP A O 1
ATOM 755 N N . VAL A 1 97 ? -16.869 5.451 2.814 1.00 91.75 97 VAL A N 1
ATOM 756 C CA . VAL A 1 97 ? -16.626 4.015 2.669 1.00 91.75 97 VAL A CA 1
ATOM 757 C C . VAL A 1 97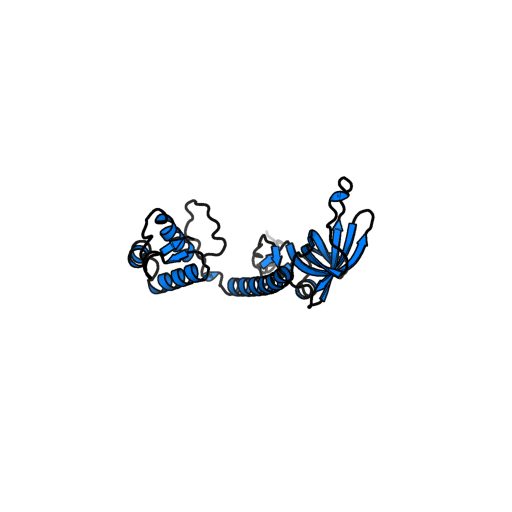 ? -17.589 3.258 3.562 1.00 91.75 97 VAL A C 1
ATOM 759 O O . VAL A 1 97 ? -17.724 3.563 4.741 1.00 91.75 97 VAL A O 1
ATOM 762 N N . MET A 1 98 ? -18.217 2.220 3.016 1.00 91.62 98 MET A N 1
ATOM 763 C CA . MET A 1 98 ? -19.154 1.370 3.745 1.00 91.62 98 MET A CA 1
ATOM 764 C C . MET A 1 98 ? -18.541 0.016 4.115 1.00 91.62 98 MET A C 1
ATOM 766 O O . MET A 1 98 ? -17.621 -0.485 3.465 1.00 91.62 98 MET A O 1
ATOM 770 N N . VAL A 1 99 ? -19.094 -0.608 5.157 1.00 97.00 99 VAL A N 1
ATOM 771 C CA . VAL A 1 99 ? -18.798 -2.005 5.501 1.00 97.00 99 VAL A CA 1
ATOM 772 C C . VAL A 1 99 ? -19.205 -2.918 4.337 1.00 97.00 99 VAL A C 1
ATOM 774 O O . VAL A 1 99 ? -20.213 -2.693 3.675 1.00 97.00 99 VAL A O 1
ATOM 777 N N . ASN A 1 100 ? -18.421 -3.969 4.108 1.00 97.12 100 ASN A N 1
ATOM 778 C CA . ASN A 1 100 ? -18.482 -4.909 2.989 1.00 97.12 100 ASN A CA 1
ATOM 779 C C . ASN A 1 100 ? -18.150 -4.316 1.611 1.00 97.12 100 ASN A C 1
ATOM 781 O O . ASN A 1 100 ? -18.315 -5.003 0.603 1.00 97.12 100 ASN A O 1
ATOM 785 N N . CYS A 1 101 ? -17.618 -3.095 1.553 1.00 96.00 101 CYS A N 1
ATOM 786 C CA . CYS A 1 101 ? -17.043 -2.531 0.336 1.00 96.00 101 CYS A CA 1
ATOM 787 C C . CYS A 1 101 ? -15.516 -2.636 0.347 1.00 96.00 101 CYS A C 1
ATOM 789 O O . CYS A 1 101 ? -14.873 -2.617 1.401 1.00 96.00 101 CYS A O 1
ATOM 791 N N . TYR A 1 102 ? -14.935 -2.737 -0.848 1.00 98.00 102 TYR A N 1
ATOM 792 C CA . TYR A 1 102 ? -13.496 -2.600 -1.017 1.00 98.00 102 TYR A CA 1
ATOM 793 C C . TYR A 1 102 ? -13.080 -1.144 -0.850 1.00 98.00 102 TYR A C 1
ATOM 795 O O . TYR A 1 102 ? -13.719 -0.238 -1.385 1.00 98.00 102 TYR A O 1
ATOM 803 N N . ALA A 1 103 ? -11.964 -0.942 -0.164 1.00 98.00 103 ALA A N 1
ATOM 804 C CA . ALA A 1 103 ? -11.345 0.356 -0.008 1.00 98.00 103 ALA A CA 1
ATOM 805 C C . ALA A 1 103 ? -9.834 0.277 -0.195 1.00 98.00 103 ALA A C 1
ATOM 807 O O . ALA A 1 103 ? -9.198 -0.719 0.157 1.00 98.00 103 ALA A O 1
ATOM 808 N N . ARG A 1 104 ? -9.267 1.363 -0.716 1.00 98.31 104 ARG A N 1
ATOM 809 C CA . ARG A 1 104 ? -7.831 1.616 -0.743 1.00 98.31 104 ARG A CA 1
ATOM 810 C C . ARG A 1 104 ? -7.491 2.571 0.389 1.00 98.31 104 ARG A C 1
ATOM 812 O O . ARG A 1 104 ? -8.056 3.662 0.455 1.00 98.31 104 ARG A O 1
ATOM 819 N N . ILE A 1 105 ? -6.560 2.181 1.252 1.00 98.19 105 ILE A N 1
ATOM 820 C CA . ILE A 1 105 ? -6.031 3.035 2.318 1.00 98.19 105 ILE A CA 1
ATOM 821 C C . ILE A 1 105 ? -4.575 3.388 2.047 1.00 98.19 105 ILE A C 1
ATOM 823 O O . ILE A 1 105 ? -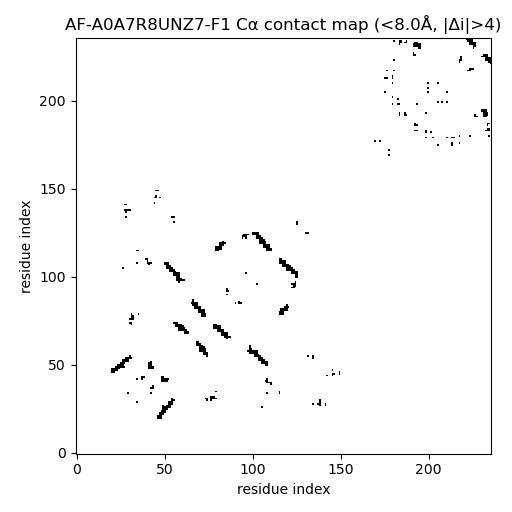3.809 2.555 1.577 1.00 98.19 105 ILE A O 1
ATOM 827 N N . TYR A 1 106 ? -4.199 4.608 2.411 1.00 97.94 106 TYR A N 1
ATOM 828 C CA . TYR A 1 106 ? -2.826 5.095 2.463 1.00 97.94 106 TYR A CA 1
ATOM 829 C C . TYR A 1 106 ? -2.519 5.447 3.911 1.00 97.94 106 TYR A C 1
ATOM 831 O O . TYR A 1 106 ? -3.219 6.273 4.502 1.00 97.94 106 TYR A O 1
ATOM 839 N N . GLY A 1 107 ? -1.504 4.821 4.499 1.00 97.00 107 GLY A N 1
ATOM 840 C CA . GLY A 1 107 ? -1.278 4.918 5.937 1.00 97.00 107 GLY A CA 1
ATOM 841 C C . GLY A 1 107 ? 0.154 4.645 6.368 1.00 97.00 107 GLY A C 1
ATOM 842 O O . GLY A 1 107 ? 0.941 4.077 5.619 1.00 97.00 107 GLY A O 1
ATOM 843 N N . SER A 1 108 ? 0.486 5.042 7.594 1.00 96.00 108 SER A N 1
ATOM 844 C CA . SER A 1 108 ? 1.744 4.649 8.246 1.00 96.00 108 SER A CA 1
ATOM 845 C C . SER A 1 108 ? 1.504 3.515 9.232 1.00 96.00 108 SER A C 1
ATOM 847 O O . SER A 1 108 ? 0.448 3.447 9.866 1.00 96.00 108 SER A O 1
ATOM 849 N N . LEU A 1 109 ? 2.486 2.629 9.378 1.00 96.19 109 LEU A N 1
ATOM 850 C CA . LEU A 1 109 ? 2.408 1.555 10.359 1.00 96.19 109 LEU A CA 1
ATOM 851 C C . LEU A 1 109 ? 2.585 2.107 11.775 1.00 96.19 109 LEU A C 1
ATOM 853 O O . LEU A 1 109 ? 3.377 3.023 12.032 1.00 96.19 109 LEU A O 1
ATOM 857 N N . ARG A 1 110 ? 1.811 1.556 12.706 1.00 95.06 110 ARG A N 1
ATOM 858 C CA . ARG A 1 110 ? 1.906 1.824 14.138 1.00 95.06 110 ARG A CA 1
ATOM 859 C C . ARG A 1 110 ? 1.841 0.505 14.884 1.00 95.06 110 ARG A C 1
ATOM 861 O O . ARG A 1 110 ? 0.987 -0.331 14.598 1.00 95.06 110 ARG A O 1
ATOM 868 N N . GLN A 1 111 ? 2.714 0.347 15.868 1.00 93.75 111 GLN A N 1
ATOM 869 C CA . GLN A 1 111 ? 2.687 -0.784 16.780 1.00 93.75 111 GLN A CA 1
ATOM 870 C C . GLN A 1 111 ? 2.586 -0.262 18.208 1.00 93.75 111 GLN A C 1
ATOM 872 O O . GLN A 1 111 ? 3.338 0.624 18.610 1.00 93.75 111 GLN A O 1
ATOM 877 N N . HIS A 1 112 ? 1.630 -0.794 18.963 1.00 89.44 112 HIS A N 1
ATOM 878 C CA . HIS A 1 112 ? 1.476 -0.496 20.380 1.00 89.44 112 HIS A CA 1
ATOM 879 C C . HIS A 1 112 ? 1.189 -1.794 21.127 1.00 89.44 112 HIS A C 1
ATOM 881 O O . HIS A 1 112 ? 0.235 -2.500 20.799 1.00 89.44 112 HIS A O 1
ATOM 887 N N . SER A 1 113 ? 2.035 -2.123 22.106 1.00 89.31 113 SER A N 1
ATOM 888 C CA . SER A 1 113 ? 1.924 -3.350 22.908 1.00 89.31 113 SER A CA 1
ATOM 889 C C . SER A 1 113 ? 1.750 -4.620 22.057 1.00 89.31 113 SER A C 1
ATOM 891 O O . SER A 1 113 ? 0.878 -5.443 22.320 1.00 89.31 113 SER A O 1
ATOM 893 N N . GLY A 1 114 ? 2.542 -4.749 20.985 1.00 87.06 114 GLY A N 1
ATOM 894 C CA . GLY A 1 114 ? 2.517 -5.900 20.071 1.00 87.06 114 GLY A CA 1
ATOM 895 C C . GLY A 1 114 ? 1.361 -5.926 19.061 1.00 87.06 114 GLY A C 1
ATOM 896 O O . GLY A 1 114 ? 1.384 -6.737 18.137 1.00 87.06 114 GLY A O 1
ATOM 897 N N . LYS A 1 115 ? 0.368 -5.033 19.173 1.00 93.00 115 LYS A N 1
ATOM 898 C CA . LYS A 1 115 ? -0.712 -4.911 18.186 1.00 93.00 115 LYS A CA 1
ATOM 899 C C . LYS A 1 115 ? -0.298 -3.957 17.070 1.00 93.00 115 LYS A C 1
ATOM 901 O O . LYS A 1 115 ? -0.042 -2.776 17.319 1.00 93.00 115 LYS A O 1
ATOM 906 N N . LYS A 1 116 ? -0.267 -4.465 15.837 1.00 95.88 116 LYS A N 1
ATOM 907 C CA . LYS A 1 116 ? -0.032 -3.668 14.630 1.00 95.88 116 LYS A CA 1
ATOM 908 C C . LYS A 1 116 ? -1.324 -3.067 14.113 1.00 95.88 116 LYS A C 1
ATOM 910 O O . LYS A 1 116 ? -2.357 -3.730 14.055 1.00 95.88 116 LYS A O 1
ATOM 915 N N . THR A 1 117 ? -1.237 -1.807 13.727 1.00 97.38 117 THR A N 1
ATOM 916 C CA . THR A 1 117 ? -2.337 -1.027 13.171 1.00 97.38 117 THR A CA 1
ATOM 917 C C . THR A 1 117 ? -1.820 -0.133 12.052 1.00 97.38 117 THR A C 1
ATOM 919 O O . THR A 1 117 ? -0.626 0.175 11.986 1.00 97.38 117 THR A O 1
ATOM 922 N N . VAL A 1 118 ? -2.718 0.301 11.172 1.00 98.12 118 VAL A N 1
ATOM 923 C CA . VAL A 1 118 ? -2.404 1.300 10.144 1.00 98.12 118 VAL A CA 1
ATOM 924 C C . VAL A 1 118 ? -3.047 2.627 10.518 1.00 98.12 118 VAL A C 1
ATOM 926 O O . VAL A 1 118 ? -4.264 2.729 10.632 1.00 98.12 118 VAL A O 1
ATOM 929 N N . MET A 1 119 ? -2.238 3.667 10.682 1.00 97.25 119 MET A N 1
ATOM 930 C CA . MET A 1 119 ? -2.724 5.034 10.826 1.00 97.25 119 MET A CA 1
ATOM 931 C C . MET A 1 119 ? -3.032 5.594 9.437 1.00 97.25 119 MET A C 1
ATOM 933 O O . MET A 1 119 ? -2.111 5.867 8.665 1.00 97.25 119 MET A O 1
ATOM 937 N N . ILE A 1 120 ? -4.315 5.728 9.112 1.00 97.19 120 ILE A N 1
ATOM 938 C CA . ILE A 1 120 ? -4.802 6.144 7.798 1.00 97.19 120 ILE A CA 1
ATOM 939 C C . ILE A 1 120 ? -4.611 7.656 7.628 1.00 97.19 120 ILE A C 1
ATOM 941 O O . ILE A 1 120 ? -5.083 8.447 8.441 1.00 97.19 120 ILE A O 1
ATOM 945 N N . PHE A 1 121 ? -3.969 8.045 6.528 1.00 94.38 121 PHE A N 1
ATOM 946 C CA . PHE A 1 121 ? -3.908 9.426 6.043 1.00 94.38 121 PHE A CA 1
ATOM 947 C C . PHE A 1 121 ? -4.970 9.710 4.984 1.00 94.38 121 PHE A C 1
ATOM 949 O O . PHE A 1 121 ? -5.531 10.802 4.948 1.00 94.38 121 PHE A O 1
ATOM 956 N N . ARG A 1 122 ? -5.234 8.747 4.092 1.00 93.38 122 ARG A N 1
ATOM 957 C CA . ARG A 1 122 ? -6.273 8.843 3.058 1.00 93.38 122 ARG A CA 1
ATOM 958 C C . ARG A 1 122 ? -6.923 7.493 2.812 1.00 93.38 122 ARG A C 1
ATOM 960 O O . ARG A 1 122 ? -6.267 6.461 2.926 1.00 93.38 122 ARG A O 1
ATOM 967 N N . MET A 1 123 ? -8.194 7.519 2.436 1.00 95.00 123 MET A N 1
ATOM 968 C CA . MET A 1 123 ? -8.986 6.328 2.164 1.00 95.00 123 MET A CA 1
ATOM 969 C C . MET A 1 123 ? -10.011 6.612 1.069 1.00 95.00 123 MET A C 1
ATOM 971 O O . MET A 1 123 ? -10.622 7.679 1.068 1.00 95.00 123 MET A O 1
ATOM 975 N N . PHE A 1 124 ? -10.195 5.656 0.161 1.00 94.75 124 PHE A N 1
ATOM 976 C CA . PHE A 1 124 ? -11.133 5.746 -0.958 1.00 94.75 124 PHE A CA 1
ATOM 977 C C . PHE A 1 124 ? -11.892 4.431 -1.114 1.00 94.75 124 PHE A C 1
ATOM 979 O O . PHE A 1 124 ? -11.285 3.363 -1.008 1.00 94.75 124 PHE A O 1
ATOM 986 N N . SER A 1 125 ? -13.192 4.504 -1.396 1.00 95.94 125 SER A N 1
ATOM 987 C CA . SER A 1 125 ? -13.950 3.348 -1.885 1.00 95.94 125 SER A CA 1
ATOM 988 C C . SER A 1 125 ? -13.484 2.996 -3.299 1.00 95.94 125 SER A C 1
ATOM 990 O O . SER A 1 125 ? -13.191 3.896 -4.089 1.00 95.94 125 SER A O 1
ATOM 992 N N . LEU A 1 126 ? -13.400 1.706 -3.624 1.00 95.69 126 LEU A N 1
ATOM 993 C CA . LEU A 1 126 ? -13.076 1.269 -4.984 1.00 95.69 126 LEU A CA 1
ATOM 994 C C . LEU A 1 126 ? -14.296 1.423 -5.901 1.00 95.69 126 LEU A C 1
ATOM 996 O O . LEU A 1 126 ? -15.412 1.054 -5.536 1.00 95.69 126 LEU A O 1
ATOM 1000 N N . SER A 1 127 ? -14.066 1.906 -7.122 1.00 91.00 127 SER A N 1
ATOM 1001 C CA . SER A 1 127 ? -15.104 2.092 -8.145 1.00 91.00 127 SER A CA 1
ATOM 1002 C C . SER A 1 127 ? -15.351 0.840 -8.993 1.00 91.00 127 SER A C 1
ATOM 1004 O O . SER A 1 127 ? -16.433 0.672 -9.557 1.00 91.00 127 SER A O 1
ATOM 1006 N N . GLY A 1 128 ? -14.369 -0.065 -9.072 1.00 92.25 128 GLY A N 1
ATOM 1007 C CA . GLY A 1 128 ? -14.477 -1.289 -9.860 1.00 92.25 128 GLY A CA 1
ATOM 1008 C C . GLY A 1 128 ? -13.432 -2.351 -9.524 1.00 92.25 128 GLY A C 1
ATOM 1009 O O . GLY A 1 128 ? -12.397 -2.084 -8.915 1.00 92.25 128 GLY A O 1
ATOM 1010 N N . ALA A 1 129 ? -13.694 -3.582 -9.971 1.00 93.31 129 ALA A N 1
ATOM 1011 C CA . ALA A 1 129 ? -12.850 -4.746 -9.687 1.00 93.31 129 ALA A CA 1
ATOM 1012 C C . ALA A 1 129 ? -11.421 -4.632 -10.253 1.00 93.31 129 ALA A C 1
ATOM 1014 O O . ALA A 1 129 ? -10.493 -5.213 -9.694 1.00 93.31 129 ALA A O 1
ATOM 1015 N N . ASN A 1 130 ? -11.219 -3.847 -11.315 1.00 97.25 130 ASN A N 1
ATOM 1016 C CA . ASN A 1 130 ? -9.895 -3.649 -11.905 1.00 97.25 130 ASN A CA 1
ATOM 1017 C C . ASN A 1 130 ? -8.915 -2.988 -10.928 1.00 97.25 130 ASN A C 1
ATOM 1019 O O . ASN A 1 130 ? -7.738 -3.318 -10.954 1.00 97.25 130 ASN A O 1
ATOM 1023 N N . GLU A 1 131 ? -9.374 -2.109 -10.031 1.00 97.12 131 GLU A N 1
ATOM 1024 C CA . GLU A 1 131 ? -8.502 -1.475 -9.032 1.00 97.12 131 GLU A CA 1
ATOM 1025 C C . GLU A 1 131 ? -7.935 -2.490 -8.031 1.00 97.12 131 GLU A C 1
ATOM 1027 O O . GLU A 1 131 ? -6.784 -2.375 -7.604 1.00 97.12 131 GLU A O 1
ATOM 1032 N N . LEU A 1 132 ? -8.721 -3.520 -7.697 1.00 96.88 132 LEU A N 1
ATOM 1033 C CA . LEU A 1 132 ? -8.260 -4.635 -6.876 1.00 96.88 132 LEU A CA 1
ATOM 1034 C C . LEU A 1 132 ? -7.183 -5.432 -7.617 1.00 96.88 132 LEU A C 1
ATOM 1036 O O . LEU A 1 132 ? -6.121 -5.690 -7.055 1.00 96.88 132 LEU A O 1
ATOM 1040 N N . THR A 1 133 ? -7.430 -5.798 -8.877 1.00 97.81 133 THR A N 1
ATOM 1041 C CA . THR A 1 133 ? -6.451 -6.532 -9.693 1.00 97.81 133 THR A CA 1
ATOM 1042 C C . THR A 1 133 ? -5.166 -5.730 -9.886 1.00 97.81 133 THR A C 1
ATOM 1044 O O . THR A 1 133 ? -4.080 -6.280 -9.719 1.00 97.81 133 THR A O 1
ATOM 1047 N N . THR A 1 134 ? -5.273 -4.429 -10.160 1.00 98.25 134 THR A N 1
ATOM 1048 C CA . THR A 1 134 ? -4.125 -3.523 -10.251 1.00 98.25 134 THR A CA 1
ATOM 1049 C C . THR A 1 134 ? -3.332 -3.520 -8.951 1.00 98.25 134 THR A C 1
ATOM 1051 O O . THR A 1 134 ? -2.122 -3.699 -9.004 1.00 98.25 134 THR A O 1
ATOM 1054 N N . HIS A 1 135 ? -3.989 -3.435 -7.787 1.00 98.44 135 HIS A N 1
ATOM 1055 C CA . HIS A 1 135 ? -3.295 -3.499 -6.494 1.00 98.44 135 HIS A CA 1
ATOM 1056 C C . HIS A 1 135 ? -2.505 -4.799 -6.314 1.00 98.44 135 HIS A C 1
ATOM 1058 O O . HIS A 1 135 ? -1.355 -4.759 -5.890 1.00 98.44 135 HIS A O 1
ATOM 1064 N N . LEU A 1 136 ? -3.074 -5.956 -6.680 1.00 98.12 136 LEU A N 1
ATOM 1065 C CA . LEU A 1 136 ? -2.347 -7.232 -6.623 1.00 98.12 136 LEU A CA 1
ATOM 1066 C C . LEU A 1 136 ? -1.051 -7.166 -7.451 1.00 98.12 136 LEU A C 1
ATOM 1068 O O . LEU A 1 136 ? 0.015 -7.553 -6.972 1.00 98.12 136 LEU A O 1
ATOM 1072 N N . LEU A 1 137 ? -1.135 -6.650 -8.681 1.00 98.50 137 LEU A N 1
ATOM 1073 C CA . LEU A 1 137 ? 0.012 -6.510 -9.583 1.00 98.50 137 LEU A CA 1
ATOM 1074 C C . LEU A 1 137 ? 1.028 -5.478 -9.075 1.00 98.50 137 LEU A C 1
ATOM 1076 O O . LEU A 1 137 ? 2.233 -5.710 -9.180 1.00 98.50 137 LEU A O 1
ATOM 1080 N N . GLU A 1 138 ? 0.563 -4.372 -8.492 1.00 98.25 138 GLU A N 1
ATOM 1081 C CA . GLU A 1 138 ? 1.392 -3.338 -7.866 1.00 98.25 138 GLU A CA 1
ATOM 1082 C C . GLU A 1 138 ? 2.235 -3.926 -6.725 1.00 98.25 138 GLU A C 1
ATOM 1084 O O . GLU A 1 138 ? 3.447 -3.706 -6.696 1.00 98.25 138 GLU A O 1
ATOM 1089 N N . VAL A 1 139 ? 1.635 -4.735 -5.839 1.00 98.31 139 VAL A N 1
ATOM 1090 C CA . VAL A 1 139 ? 2.340 -5.399 -4.725 1.00 98.31 139 VAL A CA 1
ATOM 1091 C C . VAL A 1 139 ? 3.454 -6.315 -5.239 1.00 98.31 139 VAL A C 1
ATOM 1093 O O . VAL A 1 139 ? 4.604 -6.207 -4.803 1.00 98.31 139 VAL A O 1
ATOM 1096 N N . TYR A 1 140 ? 3.154 -7.193 -6.203 1.00 97.75 140 TYR A N 1
ATOM 1097 C CA . TYR A 1 140 ? 4.169 -8.084 -6.779 1.00 97.75 140 TYR A CA 1
ATOM 1098 C C . TYR A 1 140 ? 5.273 -7.309 -7.500 1.00 97.75 140 TYR A C 1
ATOM 1100 O O . TYR A 1 140 ? 6.455 -7.624 -7.345 1.00 97.75 140 TYR A O 1
ATOM 1108 N N . THR A 1 141 ? 4.907 -6.276 -8.256 1.00 97.12 141 THR A N 1
ATOM 1109 C CA . THR A 1 141 ? 5.863 -5.442 -8.990 1.00 97.12 141 THR A CA 1
ATOM 1110 C C . THR A 1 141 ? 6.799 -4.711 -8.034 1.00 97.12 141 THR A C 1
ATOM 1112 O O . THR A 1 141 ? 8.012 -4.723 -8.246 1.00 97.12 141 THR A O 1
ATOM 1115 N N . ALA A 1 142 ? 6.271 -4.113 -6.963 1.00 95.25 142 ALA A N 1
ATOM 1116 C CA . ALA A 1 142 ? 7.074 -3.434 -5.950 1.00 95.25 142 ALA A CA 1
ATOM 1117 C C . ALA A 1 142 ? 8.062 -4.397 -5.281 1.00 95.25 142 ALA A C 1
ATOM 1119 O O . ALA A 1 142 ? 9.245 -4.077 -5.159 1.00 95.25 142 ALA A O 1
ATOM 1120 N N . ARG A 1 143 ? 7.601 -5.605 -4.938 1.00 94.62 143 ARG A N 1
ATOM 1121 C CA . ARG A 1 143 ? 8.437 -6.672 -4.383 1.00 94.62 143 ARG A CA 1
ATOM 1122 C C . ARG A 1 143 ? 9.603 -7.033 -5.310 1.00 94.62 143 ARG A C 1
ATOM 1124 O O . ARG A 1 143 ? 10.754 -6.954 -4.891 1.00 94.62 143 ARG A O 1
ATOM 1131 N N . TYR A 1 144 ? 9.330 -7.394 -6.565 1.00 94.06 144 TYR A N 1
ATOM 1132 C CA . TYR A 1 144 ? 10.387 -7.799 -7.503 1.00 94.06 144 TYR A CA 1
ATOM 1133 C C . TYR A 1 144 ? 11.337 -6.649 -7.863 1.00 94.06 144 TYR A C 1
ATOM 1135 O O . TYR A 1 144 ? 12.537 -6.873 -8.032 1.00 94.06 144 TYR A O 1
ATOM 1143 N N . LYS A 1 145 ? 10.836 -5.407 -7.947 1.00 90.75 145 LYS A N 1
ATOM 1144 C CA . LYS A 1 145 ? 11.686 -4.226 -8.156 1.00 90.75 145 LYS A CA 1
ATOM 1145 C C . LYS A 1 145 ? 12.642 -4.012 -6.981 1.00 90.75 145 LYS A C 1
ATOM 1147 O O . LYS A 1 145 ? 13.833 -3.825 -7.222 1.00 90.75 145 LYS A O 1
ATOM 1152 N N . ALA A 1 146 ? 12.152 -4.081 -5.743 1.00 90.75 146 ALA A N 1
ATOM 1153 C CA . ALA A 1 146 ? 12.983 -3.943 -4.546 1.00 90.75 146 ALA A CA 1
ATOM 1154 C C . ALA A 1 146 ? 14.033 -5.064 -4.446 1.00 90.75 146 ALA A C 1
ATOM 1156 O O . ALA A 1 146 ? 15.211 -4.791 -4.220 1.00 90.75 146 ALA A O 1
ATOM 1157 N N . GLU A 1 147 ? 13.642 -6.310 -4.727 1.00 92.06 147 GLU A N 1
ATOM 1158 C CA . GLU A 1 147 ? 14.562 -7.450 -4.779 1.00 92.06 147 GLU A CA 1
ATOM 1159 C C . GLU A 1 147 ? 15.693 -7.227 -5.792 1.00 92.06 147 GLU A C 1
ATOM 1161 O O . GLU A 1 147 ? 16.870 -7.325 -5.439 1.00 92.06 147 GLU A O 1
ATOM 1166 N N . ARG A 1 148 ? 15.361 -6.832 -7.027 1.00 88.94 148 ARG A N 1
ATOM 1167 C CA . ARG A 1 148 ? 16.353 -6.556 -8.078 1.00 88.94 148 ARG A CA 1
ATOM 1168 C C . ARG A 1 148 ? 17.306 -5.418 -7.704 1.00 88.94 148 ARG A C 1
ATOM 1170 O O . ARG A 1 148 ? 18.491 -5.493 -8.020 1.00 88.94 148 ARG A O 1
ATOM 1177 N N . LEU A 1 149 ? 16.805 -4.365 -7.057 1.00 85.06 149 LEU A N 1
ATOM 1178 C CA . LEU A 1 149 ? 17.633 -3.245 -6.602 1.00 85.06 149 LEU A CA 1
ATOM 1179 C C . LEU A 1 149 ? 18.598 -3.673 -5.491 1.00 85.06 149 LEU A C 1
ATOM 1181 O O . LEU A 1 149 ? 19.765 -3.301 -5.542 1.00 85.06 149 LEU A O 1
ATOM 1185 N N . SER A 1 150 ? 18.152 -4.517 -4.557 1.00 85.50 150 SER A N 1
ATOM 1186 C CA . SER A 1 150 ? 18.996 -5.011 -3.460 1.00 85.50 150 SER A CA 1
ATOM 1187 C C . SER A 1 150 ? 20.141 -5.930 -3.907 1.00 85.50 150 SER A C 1
ATOM 1189 O O . SER A 1 150 ? 21.153 -6.039 -3.220 1.00 85.50 150 SER A O 1
ATOM 1191 N N . GLN A 1 151 ? 20.011 -6.582 -5.067 1.00 81.94 151 GLN A N 1
ATOM 1192 C CA . GLN A 1 151 ? 21.042 -7.472 -5.612 1.00 81.94 151 GLN A CA 1
ATOM 1193 C C . GLN A 1 151 ? 22.181 -6.723 -6.326 1.00 81.94 151 GLN A C 1
ATOM 1195 O O . GLN A 1 151 ? 23.261 -7.292 -6.510 1.00 81.94 151 GLN A O 1
ATOM 1200 N N . LYS A 1 152 ? 21.980 -5.456 -6.719 1.00 71.06 152 LYS A N 1
ATOM 1201 C CA . LYS A 1 152 ? 23.045 -4.623 -7.296 1.00 71.06 152 LYS A CA 1
ATOM 1202 C C . LYS A 1 152 ? 24.016 -4.224 -6.180 1.00 71.06 152 LYS A C 1
ATOM 1204 O O . LYS A 1 152 ? 23.652 -3.497 -5.261 1.00 71.06 152 LYS A O 1
ATOM 1209 N N . ARG A 1 153 ? 25.250 -4.738 -6.227 1.00 55.22 153 ARG A N 1
ATOM 1210 C CA . ARG A 1 153 ? 26.259 -4.477 -5.188 1.00 55.22 153 ARG A CA 1
ATOM 1211 C C . ARG A 1 153 ? 26.691 -3.000 -5.205 1.00 55.22 153 ARG A C 1
ATOM 1213 O O . ARG A 1 153 ? 26.823 -2.428 -6.284 1.00 55.22 153 ARG A O 1
ATOM 1220 N N . PRO A 1 154 ? 27.037 -2.403 -4.048 1.00 52.06 154 PRO A N 1
ATOM 1221 C CA . PRO A 1 154 ? 27.547 -1.028 -3.968 1.00 52.06 154 PRO A CA 1
ATOM 1222 C C . PRO A 1 154 ? 28.864 -0.770 -4.724 1.00 52.06 154 PRO A C 1
ATOM 1224 O O . PRO A 1 154 ? 29.280 0.377 -4.844 1.00 52.06 154 PRO A O 1
ATOM 1227 N N . SER A 1 155 ? 29.541 -1.812 -5.218 1.00 47.50 155 SER A N 1
ATOM 1228 C CA . SER A 1 155 ? 30.830 -1.710 -5.914 1.00 47.50 155 SER A CA 1
ATOM 1229 C C . SER A 1 155 ? 30.763 -1.043 -7.291 1.00 47.50 155 SER A C 1
ATOM 1231 O O . SER A 1 155 ? 31.810 -0.673 -7.809 1.00 47.50 155 SER A O 1
ATOM 1233 N N . ASP A 1 156 ? 29.568 -0.846 -7.854 1.00 45.97 156 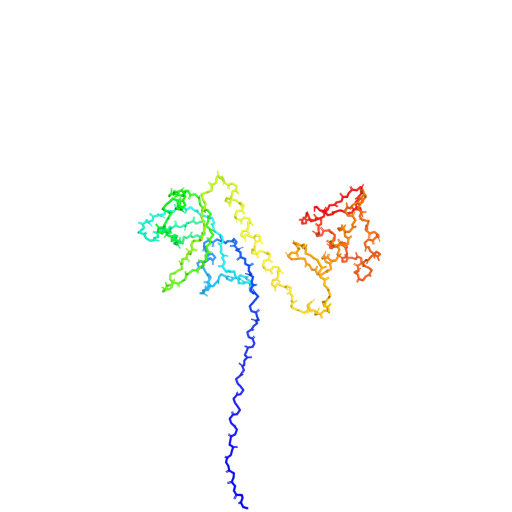ASP A N 1
ATOM 1234 C CA . ASP A 1 156 ? 29.397 -0.212 -9.170 1.00 45.97 156 ASP A CA 1
ATOM 1235 C C . ASP A 1 156 ? 29.202 1.317 -9.089 1.00 45.97 156 ASP A C 1
ATOM 1237 O O . ASP A 1 156 ? 29.070 1.986 -10.110 1.00 45.97 156 ASP A O 1
ATOM 1241 N N . PHE A 1 157 ? 29.218 1.898 -7.882 1.00 47.84 157 PHE A N 1
ATOM 1242 C CA . PHE A 1 157 ? 29.117 3.343 -7.663 1.00 47.84 157 PHE A CA 1
ATOM 1243 C C . PHE A 1 157 ? 30.464 3.929 -7.226 1.00 47.84 157 PHE A C 1
ATOM 1245 O O . PHE A 1 157 ? 30.651 4.313 -6.071 1.00 47.84 157 PHE A O 1
ATOM 1252 N N . MET A 1 158 ? 31.415 4.044 -8.157 1.00 38.28 158 MET A N 1
ATOM 1253 C CA . MET A 1 158 ? 32.470 5.047 -7.991 1.00 38.28 158 MET A CA 1
ATOM 1254 C C . MET A 1 158 ? 31.862 6.440 -8.227 1.00 38.28 158 MET A C 1
ATOM 1256 O O . MET A 1 158 ? 31.279 6.668 -9.288 1.00 38.28 158 MET A O 1
ATOM 1260 N N . PRO A 1 159 ? 31.988 7.391 -7.284 1.00 41.09 159 PRO A N 1
ATOM 1261 C CA . PRO A 1 159 ? 31.523 8.750 -7.497 1.00 41.09 159 PRO A CA 1
ATOM 1262 C C . PRO A 1 159 ? 32.532 9.469 -8.397 1.00 41.09 159 PRO A C 1
ATOM 1264 O O . PRO A 1 159 ? 33.553 9.974 -7.930 1.00 41.09 159 PRO A O 1
ATOM 1267 N N . MET A 1 160 ? 32.269 9.498 -9.702 1.00 39.91 160 MET A N 1
ATOM 1268 C CA . MET A 1 160 ? 32.954 10.426 -10.593 1.00 39.91 160 MET A CA 1
ATOM 1269 C C . MET A 1 160 ? 32.230 11.776 -10.534 1.00 39.91 160 MET A C 1
ATOM 1271 O O . MET A 1 160 ? 31.014 11.858 -10.669 1.00 39.91 160 MET A O 1
ATOM 1275 N N . HIS A 1 161 ? 33.028 12.791 -10.226 1.00 40.16 161 HIS A N 1
ATOM 1276 C CA . HIS A 1 161 ? 32.747 14.215 -10.076 1.00 40.16 161 HIS A CA 1
ATOM 1277 C C . HIS A 1 161 ? 31.448 14.738 -10.724 1.00 40.16 161 HIS A C 1
ATOM 1279 O O . HIS A 1 161 ? 31.224 14.607 -11.924 1.00 40.16 161 HIS A O 1
ATOM 1285 N N . GLN A 1 162 ? 30.626 15.373 -9.890 1.00 43.31 162 GLN A N 1
ATOM 1286 C CA . GLN A 1 162 ? 29.350 15.987 -10.226 1.00 43.31 162 GLN A CA 1
ATOM 1287 C C . GLN A 1 162 ? 29.581 17.389 -10.812 1.00 43.31 162 GLN A C 1
ATOM 1289 O O . GLN A 1 162 ? 30.051 18.276 -10.106 1.00 43.31 162 GLN A O 1
ATOM 1294 N N . GLU A 1 163 ? 29.192 17.599 -12.069 1.00 33.78 163 GLU A N 1
ATOM 1295 C CA . GLU A 1 163 ? 28.806 18.918 -12.576 1.00 33.78 163 GLU A CA 1
ATOM 1296 C C . GLU A 1 163 ? 27.343 18.890 -13.043 1.00 33.78 163 GLU A C 1
ATOM 1298 O O . GLU A 1 163 ? 26.741 17.839 -13.254 1.00 33.78 163 GLU A O 1
ATOM 1303 N N . HIS A 1 164 ? 26.758 20.080 -13.042 1.00 43.38 164 HIS A N 1
ATOM 1304 C CA . HIS A 1 164 ? 25.360 20.403 -12.794 1.00 43.38 164 HIS A CA 1
ATOM 1305 C C . HIS A 1 164 ? 24.310 19.983 -13.847 1.00 43.38 164 HIS A C 1
ATOM 1307 O O . HIS A 1 164 ? 24.548 20.025 -15.045 1.00 43.38 164 HIS A O 1
ATOM 1313 N N . THR A 1 165 ? 23.108 19.720 -13.302 1.00 45.31 165 THR A N 1
ATOM 1314 C CA . THR A 1 165 ? 21.740 20.003 -13.803 1.00 45.31 165 THR A CA 1
ATOM 1315 C C . THR A 1 165 ? 21.337 19.532 -15.206 1.00 45.31 165 THR A C 1
ATOM 1317 O O . THR A 1 165 ? 21.739 20.127 -16.194 1.00 45.31 165 THR A O 1
ATOM 1320 N N . ASP A 1 166 ? 20.347 18.630 -15.279 1.00 37.34 166 ASP A N 1
ATOM 1321 C CA . ASP A 1 166 ? 18.975 19.115 -15.475 1.00 37.34 166 ASP A CA 1
ATOM 1322 C C . ASP A 1 166 ? 17.880 18.121 -15.063 1.00 37.34 166 ASP A C 1
ATOM 1324 O O . ASP A 1 166 ? 18.059 16.905 -14.996 1.00 37.34 166 ASP A O 1
ATOM 1328 N N . ASN A 1 167 ? 16.741 18.708 -14.720 1.00 53.97 167 ASN A N 1
ATOM 1329 C CA . ASN A 1 167 ? 15.610 18.134 -14.013 1.00 53.97 167 ASN A CA 1
ATOM 1330 C C . ASN A 1 167 ? 14.692 17.340 -14.964 1.00 53.97 167 ASN A C 1
ATOM 1332 O O . ASN A 1 167 ? 13.913 17.922 -15.716 1.00 53.97 167 ASN A O 1
ATOM 1336 N N . SER A 1 168 ? 14.728 16.008 -14.917 1.00 46.06 168 SER A N 1
ATOM 1337 C CA . SER A 1 168 ? 13.667 15.181 -15.500 1.00 46.06 168 SER A CA 1
A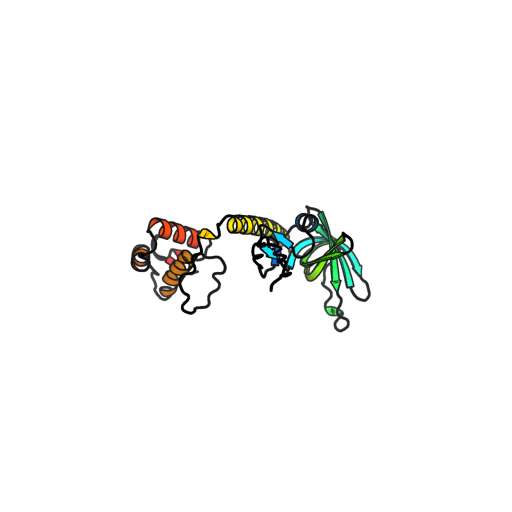TOM 1338 C C . SER A 1 168 ? 13.584 13.826 -14.804 1.00 46.06 168 SER A C 1
ATOM 1340 O O . SER A 1 168 ? 14.560 13.092 -14.785 1.00 46.06 168 SER A O 1
ATOM 1342 N N . ASN A 1 169 ? 12.407 13.547 -14.239 1.00 51.03 169 ASN A N 1
ATOM 1343 C CA . ASN A 1 169 ? 11.799 12.315 -13.700 1.00 51.03 169 ASN A CA 1
ATOM 1344 C C . ASN A 1 169 ? 12.357 10.914 -14.084 1.00 51.03 169 ASN A C 1
ATOM 1346 O O . ASN A 1 169 ? 11.592 9.977 -14.294 1.00 51.03 169 ASN A O 1
ATOM 1350 N N . THR A 1 170 ? 13.666 10.684 -14.095 1.00 53.94 170 THR A N 1
ATOM 1351 C CA . THR A 1 170 ? 14.279 9.368 -14.339 1.00 53.94 170 THR A CA 1
ATOM 1352 C C . THR A 1 170 ? 14.755 8.739 -13.032 1.00 53.94 170 THR A C 1
ATOM 1354 O O . THR A 1 170 ? 15.891 8.273 -12.920 1.00 53.94 170 THR A O 1
ATOM 1357 N N . ALA A 1 171 ? 13.897 8.754 -12.009 1.00 53.12 171 ALA A N 1
ATOM 1358 C CA . ALA A 1 171 ? 14.170 8.092 -10.739 1.00 53.12 171 ALA A CA 1
ATOM 1359 C C . ALA A 1 171 ? 14.223 6.567 -10.963 1.00 53.12 171 ALA A C 1
ATOM 1361 O O . AL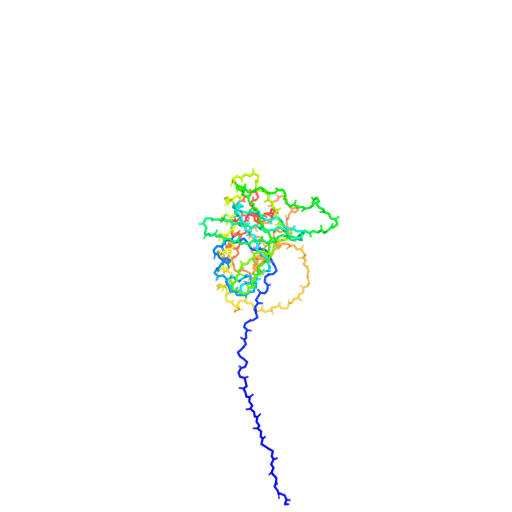A A 1 171 ? 13.193 5.902 -11.012 1.00 53.12 171 ALA A O 1
ATOM 1362 N N . GLY A 1 172 ? 15.430 6.022 -11.151 1.00 71.94 172 GLY A N 1
ATOM 1363 C CA . GLY A 1 172 ? 15.668 4.578 -11.282 1.00 71.94 172 GLY A CA 1
ATOM 1364 C C . GLY A 1 172 ? 16.507 4.125 -12.482 1.00 71.94 172 GLY A C 1
ATOM 1365 O O . GLY A 1 172 ? 16.779 2.928 -12.578 1.00 71.94 172 GLY A O 1
ATOM 1366 N N . LEU A 1 173 ? 16.937 5.030 -13.371 1.00 84.38 173 LEU A N 1
ATOM 1367 C CA . LEU A 1 173 ? 17.857 4.691 -14.467 1.00 84.38 173 LEU A CA 1
ATOM 1368 C C . LEU A 1 173 ? 19.317 4.665 -13.992 1.00 84.38 173 LEU A C 1
ATOM 1370 O O . LEU A 1 173 ? 19.715 5.441 -13.123 1.00 84.38 173 LEU A O 1
ATOM 1374 N N . THR A 1 174 ? 20.133 3.781 -14.572 1.00 87.50 174 THR A N 1
ATOM 1375 C CA . THR A 1 174 ? 21.593 3.812 -14.371 1.00 87.50 174 THR A CA 1
ATOM 1376 C C . THR A 1 174 ? 22.208 5.057 -15.031 1.00 87.50 174 THR A C 1
ATOM 1378 O O . THR A 1 174 ? 21.585 5.643 -15.918 1.00 87.50 174 THR A O 1
ATOM 1381 N N . PRO A 1 175 ? 23.440 5.466 -14.667 1.00 83.69 175 PRO A N 1
ATOM 1382 C CA . PRO A 1 175 ? 24.106 6.604 -15.308 1.00 83.69 175 PRO A CA 1
ATOM 1383 C C . PRO A 1 175 ? 24.203 6.469 -16.834 1.00 83.69 175 PRO A C 1
ATOM 1385 O O . PRO A 1 175 ? 23.897 7.416 -17.553 1.00 83.69 175 PRO A O 1
ATOM 1388 N N . HIS A 1 176 ? 24.535 5.274 -17.337 1.00 89.00 176 HIS A N 1
ATOM 1389 C CA . HIS A 1 176 ? 24.575 5.003 -18.777 1.00 89.00 176 HIS A CA 1
ATOM 1390 C C . HIS A 1 176 ? 23.181 5.050 -19.419 1.00 89.00 176 HIS A C 1
ATOM 1392 O O . HIS A 1 176 ? 23.024 5.640 -20.483 1.00 89.00 176 HIS A O 1
ATOM 1398 N N . GLN A 1 177 ? 22.146 4.513 -18.761 1.00 90.62 177 GLN A N 1
ATOM 1399 C CA . GLN A 1 177 ? 20.761 4.609 -19.246 1.00 90.62 177 GLN A CA 1
ATOM 1400 C C . GLN A 1 177 ? 20.267 6.059 -19.298 1.00 90.62 177 GLN A C 1
ATOM 1402 O O . GLN A 1 177 ? 19.618 6.454 -20.264 1.00 90.62 177 GLN A O 1
ATOM 1407 N N . SER A 1 178 ? 20.603 6.858 -18.284 1.00 89.12 178 SER A N 1
ATOM 1408 C CA . SER A 1 178 ? 20.285 8.285 -18.236 1.00 89.12 178 SER A CA 1
ATOM 1409 C C . SER A 1 178 ? 20.992 9.049 -19.357 1.00 89.12 178 SER A C 1
ATOM 1411 O O . SER A 1 178 ? 20.356 9.824 -20.066 1.00 89.12 178 SER A O 1
ATOM 1413 N N . ALA A 1 179 ? 22.278 8.768 -19.590 1.00 89.25 179 ALA A N 1
ATOM 1414 C CA . ALA A 1 179 ? 23.044 9.385 -20.669 1.00 89.25 179 ALA A CA 1
ATOM 1415 C C . ALA A 1 179 ? 22.486 9.040 -22.059 1.00 89.25 179 ALA A C 1
ATOM 1417 O O . ALA A 1 179 ? 22.370 9.923 -22.910 1.00 89.25 179 ALA A O 1
ATOM 1418 N N . VAL A 1 180 ? 22.089 7.781 -22.285 1.00 90.81 180 VAL A N 1
ATOM 1419 C CA . VAL A 1 180 ? 21.436 7.355 -23.534 1.00 90.81 180 VAL A CA 1
ATOM 1420 C C . VAL A 1 180 ? 20.090 8.054 -23.711 1.00 90.81 180 VAL A C 1
ATOM 1422 O O . VAL A 1 180 ? 19.832 8.617 -24.772 1.00 90.81 180 VAL A O 1
ATOM 1425 N N . LEU A 1 181 ? 19.250 8.094 -22.674 1.00 90.69 181 LEU A N 1
ATOM 1426 C CA . LEU A 1 181 ? 17.951 8.763 -22.744 1.00 90.69 181 LEU A CA 1
ATOM 1427 C C . LEU A 1 181 ? 18.087 10.272 -22.985 1.00 90.69 181 LEU A C 1
ATOM 1429 O O . LEU A 1 181 ? 17.349 10.836 -23.791 1.00 90.69 181 LEU A O 1
ATOM 1433 N N . GLN A 1 182 ? 19.035 10.932 -22.321 1.00 89.00 182 GLN A N 1
ATOM 1434 C CA . GLN A 1 182 ? 19.318 12.348 -22.540 1.00 89.00 182 GLN A CA 1
ATOM 1435 C C . GLN A 1 182 ? 19.797 12.597 -23.975 1.00 89.00 182 GLN A C 1
ATOM 1437 O O . GLN A 1 182 ? 19.324 13.528 -24.625 1.00 89.00 182 GLN A O 1
ATOM 1442 N N . ALA A 1 183 ? 20.672 11.734 -24.500 1.00 89.94 183 ALA A N 1
ATOM 1443 C CA . ALA A 1 183 ? 21.113 11.813 -25.886 1.00 89.94 183 ALA A CA 1
ATOM 1444 C C . ALA A 1 183 ? 19.944 11.664 -26.870 1.00 89.94 183 ALA A C 1
ATOM 1446 O O . ALA A 1 183 ? 19.905 12.403 -27.843 1.00 89.94 183 ALA A O 1
ATOM 1447 N N . ILE A 1 184 ? 18.974 10.783 -26.603 1.00 90.19 184 ILE A N 1
ATOM 1448 C CA . ILE A 1 184 ? 17.763 10.630 -27.429 1.00 90.19 184 ILE A CA 1
ATOM 1449 C C . ILE A 1 184 ? 16.865 11.868 -27.335 1.00 90.19 184 ILE A C 1
ATOM 1451 O O . ILE A 1 184 ? 16.379 12.365 -28.351 1.00 90.19 184 ILE A O 1
ATOM 1455 N N . ARG A 1 185 ? 16.675 12.415 -26.130 1.00 88.44 185 ARG A N 1
ATOM 1456 C CA . ARG A 1 185 ? 15.832 13.600 -25.908 1.00 88.44 185 ARG A CA 1
ATOM 1457 C C . ARG A 1 185 ? 16.324 14.839 -26.643 1.00 88.44 185 ARG A C 1
ATOM 1459 O O . ARG A 1 185 ? 15.510 15.614 -27.129 1.00 88.44 185 ARG A O 1
ATOM 1466 N N . ASN A 1 186 ? 17.636 14.983 -26.802 1.00 87.19 186 ASN A N 1
ATOM 1467 C CA . ASN A 1 186 ? 18.224 16.087 -27.561 1.00 87.19 186 ASN A CA 1
ATOM 1468 C C . ASN A 1 186 ? 17.833 16.089 -29.054 1.00 87.19 186 ASN A C 1
ATOM 1470 O O . ASN A 1 186 ? 18.095 17.072 -29.740 1.00 87.19 186 ASN A O 1
ATOM 1474 N N . TYR A 1 187 ? 17.222 15.011 -29.560 1.00 87.31 187 TYR A N 1
ATOM 1475 C CA . TYR A 1 187 ? 16.770 14.873 -30.948 1.00 87.31 187 TYR A CA 1
ATOM 1476 C C . TYR A 1 187 ? 15.240 14.769 -31.070 1.00 87.31 187 TYR A C 1
ATOM 1478 O O . TYR A 1 187 ? 14.745 14.443 -32.148 1.00 87.31 187 TYR A O 1
ATOM 1486 N N . MET A 1 188 ? 14.479 15.076 -30.009 1.00 82.25 188 MET A N 1
ATOM 1487 C CA . MET A 1 188 ? 13.005 15.076 -30.051 1.00 82.25 188 MET A CA 1
ATOM 1488 C C . MET A 1 188 ? 12.422 16.038 -31.092 1.00 82.25 188 MET A C 1
ATOM 1490 O O . MET A 1 188 ? 11.371 15.753 -31.654 1.00 82.25 188 MET A O 1
ATOM 1494 N N . ASP A 1 189 ? 13.113 17.143 -31.376 1.00 79.12 189 ASP A N 1
ATOM 1495 C CA . ASP A 1 189 ? 12.660 18.153 -32.342 1.00 79.12 189 ASP A CA 1
ATOM 1496 C C . ASP A 1 189 ? 12.929 17.758 -33.808 1.00 79.12 189 ASP A C 1
ATOM 1498 O O . ASP A 1 189 ? 12.610 18.510 -34.730 1.00 79.12 189 ASP A O 1
ATOM 1502 N N . THR A 1 190 ? 13.539 16.591 -34.051 1.00 83.44 190 THR A N 1
ATOM 1503 C CA . THR A 1 190 ? 13.831 16.092 -35.402 1.00 83.44 190 THR A CA 1
ATOM 1504 C C . THR A 1 190 ? 12.787 15.076 -35.856 1.00 83.44 190 THR A C 1
ATOM 1506 O O . THR A 1 190 ? 12.391 14.205 -35.087 1.00 83.44 190 THR A O 1
ATOM 1509 N N . GLU A 1 191 ? 12.380 15.133 -37.129 1.00 74.81 191 GLU A N 1
ATOM 1510 C CA . GLU A 1 191 ? 11.357 14.228 -37.686 1.00 74.81 191 GLU A CA 1
ATOM 1511 C C . GLU A 1 191 ? 11.759 12.744 -37.628 1.00 74.81 191 GLU A C 1
ATOM 1513 O O . GLU A 1 191 ? 10.904 11.867 -37.528 1.00 74.81 191 GLU A O 1
ATOM 1518 N N . SER A 1 192 ? 13.060 12.453 -37.685 1.00 80.44 192 SER A N 1
ATOM 1519 C CA . SER A 1 192 ? 13.592 11.089 -37.675 1.00 80.44 192 SER A CA 1
ATOM 1520 C C . SER A 1 192 ? 14.016 10.597 -36.291 1.00 80.44 192 SER A C 1
ATOM 1522 O O . SER A 1 192 ? 14.178 9.395 -36.118 1.00 80.44 192 SER A O 1
ATOM 1524 N N . GLY A 1 193 ? 14.223 11.470 -35.304 1.00 88.62 193 GLY A N 1
ATOM 1525 C CA . GLY A 1 193 ? 14.923 11.105 -34.068 1.00 88.62 193 GLY A CA 1
ATOM 1526 C C . GLY A 1 193 ? 16.404 10.775 -34.296 1.00 88.62 193 GLY A C 1
ATOM 1527 O O . GLY A 1 193 ? 16.986 11.129 -35.327 1.00 88.62 193 GLY A O 1
ATOM 1528 N N . ILE A 1 194 ? 17.022 10.092 -33.326 1.00 92.31 194 ILE A N 1
ATOM 1529 C CA . ILE A 1 194 ? 18.442 9.708 -33.378 1.00 92.31 194 ILE A CA 1
ATOM 1530 C C . ILE A 1 194 ? 18.614 8.249 -33.811 1.00 92.31 194 ILE A C 1
ATOM 1532 O O . ILE A 1 194 ? 17.923 7.360 -33.316 1.00 92.31 194 ILE A O 1
ATOM 1536 N N . SER A 1 195 ? 19.572 7.992 -34.704 1.00 91.75 195 SER A N 1
ATOM 1537 C CA . SER A 1 195 ? 19.909 6.630 -35.136 1.00 91.75 195 SER A CA 1
ATOM 1538 C C . SER A 1 195 ? 20.842 5.901 -34.162 1.00 91.75 195 SER A C 1
ATOM 1540 O O . SER A 1 195 ? 21.674 6.511 -33.482 1.00 91.75 195 SER A O 1
ATOM 1542 N N . MET A 1 196 ? 20.804 4.567 -34.186 1.00 89.00 196 MET A N 1
ATOM 1543 C CA . MET A 1 196 ? 21.726 3.688 -33.456 1.00 89.00 196 MET A CA 1
ATOM 1544 C C . MET A 1 196 ? 23.201 4.036 -33.718 1.00 89.00 196 MET A C 1
ATOM 1546 O O . MET A 1 196 ? 24.025 4.080 -32.803 1.00 89.00 196 MET A O 1
ATOM 1550 N N . THR A 1 197 ? 23.540 4.336 -34.974 1.00 89.44 197 THR A N 1
ATOM 1551 C CA . THR A 1 197 ? 24.909 4.696 -35.373 1.00 89.44 197 THR A CA 1
ATOM 1552 C C . THR A 1 197 ? 25.333 6.048 -34.790 1.00 89.44 197 THR A C 1
ATOM 1554 O O . THR A 1 197 ? 26.476 6.210 -34.358 1.00 89.44 197 THR A O 1
ATOM 1557 N N . GLN A 1 198 ? 24.420 7.023 -34.738 1.00 88.31 198 GLN A N 1
ATOM 1558 C CA . GLN A 1 198 ? 24.680 8.328 -34.125 1.00 88.31 198 GLN A CA 1
ATOM 1559 C C . GLN A 1 198 ? 24.831 8.218 -32.607 1.00 88.31 198 GLN A C 1
ATOM 1561 O O . GLN A 1 198 ? 25.766 8.811 -32.070 1.00 88.31 198 GLN A O 1
ATOM 1566 N N . LEU A 1 199 ? 24.002 7.408 -31.940 1.00 90.50 199 LEU A N 1
ATOM 1567 C CA . LEU A 1 199 ? 24.131 7.123 -30.508 1.00 90.50 199 LEU A CA 1
ATOM 1568 C C . LEU A 1 199 ? 25.487 6.498 -30.176 1.00 90.50 199 LEU A C 1
ATOM 1570 O O . LEU A 1 199 ? 26.175 6.957 -29.266 1.00 90.50 199 LEU A O 1
ATOM 1574 N N . HIS A 1 200 ? 25.920 5.509 -30.961 1.00 89.06 200 HIS A N 1
ATOM 1575 C CA . HIS A 1 200 ? 27.226 4.872 -30.784 1.00 89.06 200 HIS A CA 1
ATOM 1576 C C . HIS A 1 200 ? 28.392 5.854 -30.995 1.00 89.06 200 HIS A C 1
ATOM 1578 O O . HIS A 1 200 ? 29.466 5.698 -30.411 1.00 89.06 200 HIS A O 1
ATOM 1584 N N . LYS A 1 201 ? 28.204 6.882 -31.830 1.00 89.31 201 LYS A N 1
ATOM 1585 C CA . LYS A 1 201 ? 29.204 7.932 -32.049 1.00 89.31 201 LYS A CA 1
ATOM 1586 C C . LYS A 1 201 ? 29.226 8.958 -30.914 1.00 89.31 201 LYS A C 1
ATOM 1588 O O . LYS A 1 201 ? 30.310 9.365 -30.508 1.00 89.31 201 LYS A O 1
ATOM 1593 N N . SER A 1 202 ? 28.066 9.388 -30.415 1.00 85.69 202 SER A N 1
ATOM 1594 C CA . SER A 1 202 ? 27.966 10.371 -29.325 1.00 85.69 202 SER A CA 1
ATOM 1595 C C . SER A 1 202 ? 28.336 9.789 -27.963 1.00 85.69 202 SER A C 1
ATOM 1597 O O . SER A 1 202 ? 28.826 10.507 -27.098 1.00 85.69 202 SER A O 1
ATOM 1599 N N . LEU A 1 203 ? 28.114 8.489 -27.777 1.00 90.81 203 LEU A N 1
ATOM 1600 C CA . LEU A 1 203 ? 28.351 7.764 -26.532 1.00 90.81 203 LEU A CA 1
ATOM 1601 C C . LEU A 1 203 ? 29.430 6.698 -26.737 1.00 90.81 203 LEU A C 1
ATOM 1603 O O . LEU A 1 203 ? 29.276 5.557 -26.321 1.00 90.81 203 LEU A O 1
ATOM 1607 N N . SER A 1 204 ? 30.545 7.073 -27.374 1.00 89.25 204 SER A N 1
ATOM 1608 C CA . SER A 1 204 ? 31.634 6.145 -27.720 1.00 89.25 204 SER A CA 1
ATOM 1609 C C . SER A 1 204 ? 32.319 5.493 -26.513 1.00 89.25 204 SER A C 1
ATOM 1611 O O . SER A 1 204 ? 33.091 4.554 -26.679 1.00 89.25 204 SER A O 1
ATOM 1613 N N . TYR A 1 205 ? 32.083 6.022 -25.310 1.00 88.38 205 TYR A N 1
ATOM 1614 C CA . TYR A 1 205 ? 32.557 5.455 -24.049 1.00 88.38 205 TYR A CA 1
ATOM 1615 C C . TYR A 1 205 ? 31.691 4.283 -23.556 1.00 88.38 205 TYR A C 1
ATOM 1617 O O . TYR A 1 205 ? 32.142 3.530 -22.697 1.00 88.38 205 TYR A O 1
ATOM 1625 N N . ILE A 1 206 ? 30.479 4.110 -24.099 1.00 89.50 206 ILE A N 1
ATOM 1626 C CA . ILE A 1 206 ? 29.594 2.979 -23.811 1.00 89.50 206 ILE A CA 1
ATOM 1627 C C . ILE A 1 206 ? 29.848 1.895 -24.870 1.00 89.50 206 ILE A C 1
ATOM 1629 O O . ILE A 1 206 ? 29.746 2.172 -26.069 1.00 89.50 206 ILE A O 1
ATOM 1633 N N . PRO A 1 207 ? 30.179 0.653 -24.479 1.00 91.00 207 PRO A N 1
ATOM 1634 C CA . PRO A 1 207 ? 30.388 -0.427 -25.432 1.00 91.00 207 PRO A CA 1
ATOM 1635 C C . PRO A 1 207 ? 29.093 -0.751 -26.190 1.00 91.00 207 PRO A C 1
ATOM 1637 O O . PRO A 1 207 ? 28.010 -0.800 -25.614 1.00 91.00 207 PRO A O 1
ATOM 1640 N N . GLY A 1 208 ? 29.199 -1.033 -27.492 1.00 87.81 208 GLY A N 1
ATOM 1641 C CA . GLY A 1 208 ? 28.030 -1.202 -28.366 1.00 87.81 208 GLY A CA 1
ATOM 1642 C C . GLY A 1 208 ? 27.045 -2.305 -27.949 1.00 87.81 208 GLY A C 1
ATOM 1643 O O . GLY A 1 208 ? 25.853 -2.181 -28.220 1.00 87.81 208 GLY A O 1
ATOM 1644 N N . ASN A 1 209 ? 27.511 -3.357 -27.266 1.00 89.94 209 ASN A N 1
ATOM 1645 C CA . ASN A 1 209 ? 26.628 -4.390 -26.708 1.00 89.94 209 ASN A CA 1
ATOM 1646 C C . ASN A 1 209 ? 25.781 -3.838 -25.553 1.00 89.94 209 ASN A C 1
ATOM 1648 O O . ASN A 1 209 ? 24.570 -4.023 -25.546 1.00 89.94 209 ASN A O 1
ATOM 1652 N N . GLU A 1 210 ? 26.401 -3.091 -24.639 1.00 89.44 210 GLU A N 1
ATOM 1653 C CA . GLU A 1 210 ? 25.706 -2.444 -23.522 1.00 89.44 210 GLU A CA 1
ATOM 1654 C C . GLU A 1 210 ? 24.737 -1.364 -24.022 1.00 89.44 210 GLU A C 1
ATOM 1656 O O . GLU A 1 210 ? 23.614 -1.262 -23.538 1.00 89.44 210 GLU A O 1
ATOM 1661 N N . LEU A 1 211 ? 25.118 -0.603 -25.054 1.00 91.81 211 LEU A N 1
ATOM 1662 C CA . LEU A 1 211 ? 24.235 0.381 -25.682 1.00 91.81 211 LEU A CA 1
ATOM 1663 C C . LEU A 1 211 ? 22.960 -0.268 -26.252 1.00 91.81 211 LEU A C 1
ATOM 1665 O O . LEU A 1 211 ? 21.874 0.284 -26.087 1.00 91.81 211 LEU A O 1
ATOM 1669 N N . ARG A 1 212 ? 23.074 -1.444 -26.889 1.00 91.94 212 ARG A N 1
ATOM 1670 C CA . ARG A 1 212 ? 21.910 -2.197 -27.392 1.00 91.94 212 ARG A CA 1
ATOM 1671 C C . ARG A 1 212 ? 21.000 -2.666 -26.263 1.00 91.94 212 ARG A C 1
ATOM 1673 O O . ARG A 1 212 ? 19.796 -2.457 -26.354 1.00 91.94 212 ARG A O 1
ATOM 1680 N N . GLU A 1 213 ? 21.570 -3.237 -25.204 1.00 92.62 213 GLU A N 1
ATOM 1681 C CA . GLU A 1 213 ? 20.809 -3.689 -24.031 1.00 92.62 213 GLU A CA 1
ATOM 1682 C C . GLU A 1 213 ? 20.070 -2.527 -23.352 1.00 92.62 213 GLU A C 1
ATOM 1684 O O . GLU A 1 213 ? 18.911 -2.658 -22.958 1.00 92.62 213 GLU A O 1
ATOM 1689 N N . ILE A 1 214 ? 20.715 -1.360 -23.252 1.00 93.00 214 ILE A N 1
ATOM 1690 C CA . ILE A 1 214 ? 20.100 -0.145 -22.710 1.00 93.00 214 ILE A CA 1
ATOM 1691 C C . ILE A 1 214 ? 18.918 0.301 -23.573 1.00 93.00 214 ILE A C 1
ATOM 1693 O O . ILE A 1 214 ? 17.860 0.611 -23.030 1.00 93.00 214 ILE A O 1
ATOM 1697 N N . ILE A 1 215 ? 19.075 0.337 -24.895 1.00 92.00 215 ILE A N 1
ATOM 1698 C CA . ILE A 1 215 ? 18.005 0.748 -25.812 1.00 92.00 215 ILE A CA 1
ATOM 1699 C C . ILE A 1 215 ? 16.831 -0.233 -25.745 1.00 92.00 215 ILE A C 1
ATOM 1701 O O . ILE A 1 215 ? 15.690 0.202 -25.612 1.00 92.00 215 ILE A O 1
ATOM 1705 N N . GLU A 1 216 ? 17.096 -1.539 -25.762 1.00 91.25 216 GLU A N 1
ATOM 1706 C CA . GLU A 1 216 ? 16.065 -2.574 -25.635 1.00 91.25 216 GLU A CA 1
ATOM 1707 C C . GLU A 1 216 ? 15.289 -2.440 -24.318 1.00 91.25 216 GLU A C 1
ATOM 1709 O O . GLU A 1 216 ? 14.057 -2.493 -24.305 1.00 91.25 216 GLU A O 1
ATOM 1714 N N . PHE A 1 217 ? 15.996 -2.182 -23.216 1.00 92.25 217 PHE A N 1
ATOM 1715 C CA . PHE A 1 217 ? 15.380 -1.898 -21.925 1.00 92.25 217 PHE A CA 1
ATOM 1716 C C . PHE A 1 217 ? 14.491 -0.647 -21.972 1.00 92.25 217 PHE A C 1
ATOM 1718 O O . PHE A 1 217 ? 13.341 -0.701 -21.539 1.00 92.25 217 PHE A O 1
ATOM 1725 N N . LEU A 1 218 ? 14.991 0.470 -22.512 1.00 91.31 218 LEU A N 1
ATOM 1726 C CA . LEU A 1 218 ? 14.240 1.728 -22.578 1.00 91.31 218 LEU A CA 1
ATOM 1727 C C . LEU A 1 218 ? 12.987 1.608 -23.464 1.00 91.31 218 LEU A C 1
ATOM 1729 O O . LEU A 1 218 ? 11.960 2.201 -23.133 1.00 91.31 218 LEU A O 1
ATOM 1733 N N . VAL A 1 219 ? 13.051 0.829 -24.550 1.00 90.62 219 VAL A N 1
ATOM 1734 C CA . VAL A 1 219 ? 11.889 0.512 -25.399 1.00 90.62 219 VAL A CA 1
ATOM 1735 C C . VAL A 1 219 ? 10.889 -0.364 -24.644 1.00 90.62 219 VAL A C 1
ATOM 1737 O O . VAL A 1 219 ? 9.695 -0.078 -24.641 1.00 90.62 219 VAL A O 1
ATOM 1740 N N . THR A 1 220 ? 11.364 -1.410 -23.963 1.00 88.62 220 THR A N 1
ATOM 1741 C CA . THR A 1 220 ? 10.511 -2.359 -23.225 1.00 88.62 220 THR A CA 1
ATOM 1742 C C . THR A 1 220 ? 9.764 -1.690 -22.071 1.00 88.62 220 THR A C 1
ATOM 1744 O O . THR A 1 220 ? 8.595 -1.988 -21.833 1.00 88.62 220 THR A O 1
ATOM 1747 N N . GLU A 1 221 ? 10.409 -0.756 -21.372 1.00 86.25 221 GLU A N 1
ATOM 1748 C CA . GLU A 1 221 ? 9.782 0.040 -20.308 1.00 86.25 221 GLU A CA 1
ATOM 1749 C C . GLU A 1 221 ? 8.886 1.171 -20.856 1.00 86.25 221 GLU A C 1
ATOM 1751 O O . GLU A 1 221 ? 8.267 1.893 -20.076 1.00 86.25 221 GLU A O 1
ATOM 1756 N N . GLY A 1 222 ? 8.803 1.345 -22.181 1.00 85.00 222 GLY A N 1
ATOM 1757 C CA . GLY A 1 222 ? 7.979 2.369 -22.833 1.00 85.00 222 GLY A CA 1
ATOM 1758 C C . GLY A 1 222 ? 8.503 3.799 -22.669 1.00 85.00 222 GLY A C 1
ATOM 1759 O O . GLY A 1 222 ? 7.754 4.758 -22.859 1.00 85.00 222 GLY A O 1
ATOM 1760 N N . ILE A 1 223 ? 9.776 3.957 -22.302 1.00 87.88 223 ILE A N 1
ATOM 1761 C CA . ILE A 1 223 ? 10.424 5.258 -22.084 1.00 87.88 223 ILE A CA 1
ATOM 1762 C C . ILE A 1 223 ? 10.812 5.900 -23.424 1.00 87.88 223 ILE A C 1
ATOM 1764 O O . ILE A 1 223 ? 10.788 7.122 -23.561 1.00 87.88 223 ILE A O 1
ATOM 1768 N N . ILE A 1 224 ? 11.166 5.075 -24.410 1.00 91.88 224 ILE A N 1
ATOM 1769 C CA . ILE A 1 224 ? 11.448 5.485 -25.790 1.00 91.88 224 ILE A CA 1
ATOM 1770 C C . ILE A 1 224 ? 10.688 4.574 -26.763 1.00 91.88 224 ILE A C 1
ATOM 1772 O O . ILE A 1 224 ? 10.296 3.464 -26.403 1.00 91.88 224 ILE A O 1
ATOM 1776 N N . TYR A 1 225 ? 10.525 5.009 -28.009 1.00 90.56 225 TYR A N 1
ATOM 1777 C CA . TYR A 1 225 ? 9.919 4.230 -29.089 1.00 90.56 225 TYR A CA 1
ATOM 1778 C C . TYR A 1 225 ? 10.698 4.390 -30.403 1.00 90.56 225 TYR A C 1
ATOM 1780 O O . TYR A 1 225 ? 11.468 5.337 -30.577 1.00 90.56 225 TYR A O 1
ATOM 1788 N N . THR A 1 226 ? 10.514 3.444 -31.328 1.00 90.94 226 THR A N 1
ATOM 1789 C CA . THR A 1 226 ? 11.104 3.501 -32.675 1.00 90.94 226 THR A CA 1
ATOM 1790 C C . THR A 1 226 ? 10.285 4.405 -33.593 1.00 90.94 226 THR A C 1
ATOM 1792 O O . THR A 1 226 ? 9.057 4.314 -33.587 1.00 90.94 226 THR A O 1
ATOM 1795 N N . SER A 1 227 ? 10.939 5.241 -34.397 1.00 86.75 227 SER A N 1
ATOM 1796 C CA . SER A 1 227 ? 10.281 6.215 -35.275 1.00 86.75 227 SER A CA 1
ATOM 1797 C C . SER A 1 227 ? 10.116 5.694 -36.713 1.00 86.75 227 SER A C 1
ATOM 1799 O O . SER A 1 227 ? 9.203 4.923 -37.001 1.00 86.75 227 SER A O 1
ATOM 1801 N N . ILE A 1 228 ? 10.979 6.134 -37.631 1.00 84.69 228 ILE A N 1
ATOM 1802 C CA . ILE A 1 228 ? 10.896 5.897 -39.076 1.00 84.69 228 ILE A CA 1
ATOM 1803 C C . ILE A 1 228 ? 11.373 4.501 -39.488 1.00 84.69 228 ILE A C 1
ATOM 1805 O O . ILE A 1 228 ? 10.931 3.975 -40.508 1.00 84.69 228 ILE A O 1
ATOM 1809 N N . ASP A 1 229 ? 12.258 3.894 -38.702 1.00 86.62 229 ASP A N 1
ATOM 1810 C CA . ASP A 1 229 ? 12.736 2.530 -38.889 1.00 86.62 229 ASP A CA 1
ATOM 1811 C C . ASP A 1 229 ? 13.121 1.896 -37.539 1.00 86.62 229 ASP A C 1
ATOM 1813 O O . ASP A 1 229 ? 12.958 2.496 -36.475 1.00 86.62 229 ASP A O 1
ATOM 1817 N N . ALA A 1 230 ? 13.615 0.657 -37.586 1.00 85.19 230 ALA A N 1
ATOM 1818 C CA . ALA A 1 230 ? 13.982 -0.118 -36.402 1.00 85.19 230 ALA A CA 1
ATOM 1819 C C . ALA A 1 230 ? 15.256 0.375 -35.683 1.00 85.19 230 ALA A C 1
ATOM 1821 O O . ALA A 1 230 ? 15.567 -0.120 -34.601 1.00 85.19 230 ALA A O 1
ATOM 1822 N N . GLU A 1 231 ? 16.004 1.313 -36.268 1.00 87.88 231 GLU A N 1
ATOM 1823 C CA . GLU A 1 231 ? 17.252 1.849 -35.721 1.00 87.88 231 GLU A CA 1
ATOM 1824 C C . GLU A 1 231 ? 17.170 3.340 -35.363 1.00 87.88 231 GLU A C 1
ATOM 1826 O O . GLU A 1 231 ? 18.188 3.905 -34.960 1.00 87.88 231 GLU A O 1
ATOM 1831 N N . HIS A 1 232 ? 15.998 3.972 -35.472 1.00 90.31 232 HIS A N 1
ATOM 1832 C CA . HIS A 1 232 ? 15.768 5.361 -35.077 1.00 90.31 232 HIS A CA 1
ATOM 1833 C C . HIS A 1 232 ? 14.853 5.462 -33.858 1.00 90.31 232 HIS A C 1
ATOM 1835 O O . HIS A 1 232 ? 13.785 4.852 -33.823 1.00 90.31 232 HIS A O 1
ATOM 1841 N N . PHE A 1 233 ? 15.255 6.266 -32.872 1.00 91.75 233 PHE A N 1
ATOM 1842 C CA . PHE A 1 233 ? 14.612 6.326 -31.560 1.00 91.75 233 PHE A CA 1
ATOM 1843 C C . PHE A 1 233 ? 14.180 7.746 -31.182 1.00 91.75 233 PHE A C 1
ATOM 1845 O O . PHE A 1 233 ? 14.907 8.719 -31.408 1.00 91.75 233 PHE A O 1
ATOM 1852 N N . LEU A 1 234 ? 13.014 7.839 -30.542 1.00 90.31 234 LEU A N 1
ATOM 1853 C CA . LEU A 1 234 ? 12.448 9.046 -29.936 1.00 90.31 234 LEU A CA 1
ATOM 1854 C C . LEU A 1 234 ? 12.007 8.748 -28.497 1.00 90.31 234 LEU A C 1
ATOM 1856 O O . LEU A 1 234 ? 11.646 7.619 -28.176 1.00 90.31 234 LEU A O 1
ATOM 1860 N N . SER A 1 235 ? 12.039 9.754 -27.621 1.00 88.75 235 SER A N 1
ATOM 1861 C CA . SER A 1 235 ? 11.479 9.631 -26.265 1.00 88.75 235 SER A CA 1
ATOM 1862 C C . SER A 1 235 ? 9.955 9.710 -26.319 1.00 88.75 235 SER A C 1
ATOM 1864 O O . SER A 1 235 ? 9.421 10.496 -27.100 1.00 88.75 235 SER A O 1
ATOM 1866 N N . THR A 1 236 ? 9.278 8.914 -25.487 1.00 81.44 236 THR A N 1
ATOM 1867 C CA . THR A 1 236 ? 7.827 9.016 -25.245 1.00 81.44 236 THR A CA 1
ATOM 1868 C C . THR A 1 236 ? 7.475 10.328 -24.549 1.00 81.44 236 THR A C 1
ATOM 1870 O O . THR A 1 236 ? 8.325 10.822 -23.764 1.00 81.44 236 THR A O 1
#